Protein AF-0000000066666971 (afdb_homodimer)

Foldseek 3Di:
DDDPVPPCCVQVVDPLSLLLLVVLVVPAWALVSSCVVPVDDSVVSVVSLVVCVVVPQWDWDADPDDRGITIHGDPNVVVCVLVNQAVLVVCQVPPCPVGRPDFADDPPDRDGDHRFDADPPPGDTDDPVPDDDDDDPVVCPPPPPPPVPPPVVPD/DDDPVPPCCVQVVDPLSLLLLVVQVVPAWALVSSCVVPVDDSVVSVVSLVVCVVVPQWDWDADPDDRGITIHGDPNVVVCVLVNQAVLVVCQVPPCPVGRPDFADDPPDRDGDHRFDADPPPGDTDDPVPDDDDDDPVVCPPPPPPPPPVPPVPD

pLDDT: mean 88.42, std 18.53, range [25.88, 98.69]

Radius of gyration: 22.73 Å; Cα contacts (8 Å, |Δi|>4): 485; chains: 2; bounding box: 100×61×49 Å

Organism: Nocardia brasiliensis (strain ATCC 700358 / HUJEG-1) (NCBI:txid1133849)

Sequence (310 aa):
MPCSITRPLVIFGDRWTLLILKFAFSGVRRFNAFQSALGISRSRLQDRLDRLIEHEILVKQKAAVGAHEEYRLTQKGHDIYPILMAIRDWGDTYMAPDGPPVRYAHRDCTGEVHAKLECDVCGSAVTARDVTPEPGPGLLGPELDADQSVNQVATMPCSITRPLVIFGDRWTLLILKFAFSGVRRFNAFQSALGISRSRLQDRLDRLIEHEILVKQKAAVGAHEEYRLTQKGHDIYPILMAIRDWGDTYMAPDGPPVRYAHRDCTGEVHAKLECDVCGSAVTARDVTPEPGPGLLGPELDADQSVNQVAT

Nearest PDB structures (foldseek):
  2f2e-assembly1_A  TM=9.139E-01  e=6.949E-12  Pseudomonas aeruginosa
  4gcv-assembly6_K  TM=6.842E-01  e=1.354E-08  Pseudomonas aeruginosa PAO1
  4gcv-assembly1_A  TM=6.582E-01  e=9.133E-08  Pseudomonas aeruginosa PAO1
  4l9n-assembly1_A  TM=8.586E-01  e=9.159E-03  Staphylococcus aureus
  4lln-assembly2_D  TM=8.261E-01  e=5.952E-03  Staphylococcus aureus

InterPro domains:
  IPR002577 Helix-turn-helix, HxlR type [PF01638] (12-97)
  IPR002577 Helix-turn-helix, HxlR type [PS51118] (3-99)
  IPR036388 Winged helix-like DNA-binding domain superfamily [G3DSA:1.10.10.10] (1-151)
  IPR036390 Winged helix DNA-binding domain superfamily [SSF46785] (2-135)

Solvent-accessible surface area (backbone atoms only — not comparable to full-atom values): 16950 Å² total; per-residue (Å²): 126,81,41,38,48,61,69,44,34,81,55,54,21,30,40,66,45,50,50,51,49,55,42,41,76,72,65,51,36,36,70,66,59,50,37,68,75,68,72,54,55,70,67,59,47,49,54,44,53,48,49,35,36,76,68,48,24,31,44,80,41,74,35,94,70,69,92,44,62,26,47,41,72,34,71,66,32,52,63,44,44,51,33,54,41,23,42,22,52,47,16,34,74,75,68,25,92,69,38,37,22,48,36,46,27,27,62,100,50,94,21,44,55,42,52,42,33,29,26,75,63,82,61,45,80,54,56,70,90,39,50,41,81,37,86,23,68,32,58,61,48,78,71,71,66,69,67,65,66,61,59,64,68,74,108,126,78,41,36,48,60,69,46,34,80,55,54,21,30,40,66,47,51,52,50,49,56,42,41,76,71,64,52,36,35,69,66,58,49,36,69,74,67,71,54,55,69,68,59,48,50,54,46,53,50,50,36,37,76,68,49,24,31,44,80,40,76,36,93,70,70,92,46,63,28,47,41,72,32,71,66,32,52,61,43,43,51,34,54,40,23,42,23,52,45,16,34,73,74,67,25,92,71,37,39,21,47,36,45,27,28,61,101,49,94,22,43,53,41,51,41,32,30,27,76,64,82,62,46,80,55,55,69,91,39,49,42,80,38,85,22,68,32,58,60,49,79,70,71,66,71,66,66,67,62,61,63,68,74,108

Structure (mmCIF, N/CA/C/O backbone):
data_AF-0000000066666971-model_v1
#
loop_
_entity.id
_entity.type
_entity.pdbx_description
1 polymer 'HTH hxlR-type domain-containing protein'
#
loop_
_atom_site.group_PDB
_atom_site.id
_atom_site.type_symbol
_atom_site.label_atom_id
_atom_site.label_alt_id
_atom_site.label_comp_id
_atom_site.label_asym_id
_atom_site.label_entity_id
_atom_site.label_seq_id
_atom_site.pdbx_PDB_ins_code
_atom_site.Cartn_x
_atom_site.Cartn_y
_atom_site.Cartn_z
_atom_site.occupancy
_atom_site.B_iso_or_equiv
_atom_site.auth_seq_id
_atom_site.auth_comp_id
_atom_site.auth_asym_id
_atom_site.auth_atom_id
_atom_site.pdbx_PDB_model_num
ATOM 1 N N . MET A 1 1 ? -11.273 12.555 10.117 1 57.12 1 MET A N 1
ATOM 2 C CA . MET A 1 1 ? -11.992 12.844 8.875 1 57.12 1 MET A CA 1
ATOM 3 C C . MET A 1 1 ? -12.023 11.617 7.969 1 57.12 1 MET A C 1
ATOM 5 O O . MET A 1 1 ? -11.07 10.836 7.938 1 57.12 1 MET A O 1
ATOM 9 N N . PRO A 1 2 ? -13.195 11.273 7.523 1 67.38 2 PRO A N 1
ATOM 10 C CA . PRO A 1 2 ? -13.305 10.109 6.633 1 67.38 2 PRO A CA 1
ATOM 11 C C . PRO A 1 2 ? -12.336 10.18 5.453 1 67.38 2 PRO A C 1
ATOM 13 O O . PRO A 1 2 ? -12.047 11.273 4.949 1 67.38 2 PRO A O 1
ATOM 16 N N . CYS A 1 3 ? -11.586 9.242 5.352 1 80.19 3 CYS A N 1
ATOM 17 C CA . CYS A 1 3 ? -10.625 9.141 4.262 1 80.19 3 CYS A CA 1
ATOM 18 C C . CYS A 1 3 ? -10.609 7.73 3.674 1 80.19 3 CYS A C 1
ATOM 20 O O . CYS A 1 3 ? -10.742 6.746 4.406 1 80.19 3 CYS A O 1
ATOM 22 N N . SER A 1 4 ? -10.555 7.75 2.402 1 86.19 4 SER A N 1
ATOM 23 C CA . SER A 1 4 ? -10.609 6.484 1.679 1 86.19 4 SER A CA 1
ATOM 24 C C . SER A 1 4 ? -9.359 5.645 1.942 1 86.19 4 SER A C 1
ATOM 26 O O . SER A 1 4 ? -9.266 4.504 1.482 1 86.19 4 SER A O 1
ATOM 28 N N . ILE A 1 5 ? -8.477 6.121 2.703 1 91.69 5 ILE A N 1
ATOM 29 C CA . ILE A 1 5 ? -7.297 5.348 3.074 1 91.69 5 ILE A CA 1
ATOM 30 C C . ILE A 1 5 ? -7.613 4.473 4.285 1 91.69 5 ILE A C 1
ATOM 32 O O . ILE A 1 5 ? -7.105 3.354 4.398 1 91.69 5 ILE A O 1
ATOM 36 N N . THR A 1 6 ? -8.469 4.945 5.145 1 92.94 6 THR A N 1
ATOM 37 C CA . THR A 1 6 ? -8.648 4.328 6.453 1 92.94 6 THR A CA 1
ATOM 38 C C . THR A 1 6 ? -9.383 2.998 6.328 1 92.94 6 THR A C 1
ATOM 40 O O . THR A 1 6 ? -8.914 1.976 6.832 1 92.94 6 THR A O 1
ATOM 43 N N . ARG A 1 7 ? -10.422 2.9 5.59 1 93.62 7 ARG A N 1
ATOM 44 C CA . ARG A 1 7 ? -11.273 1.719 5.551 1 93.62 7 ARG A CA 1
ATOM 45 C C . ARG A 1 7 ? -10.523 0.521 4.977 1 93.62 7 ARG A C 1
ATOM 47 O O . ARG A 1 7 ? -10.578 -0.575 5.539 1 93.62 7 ARG A O 1
ATOM 54 N N . PRO A 1 8 ? -9.695 0.712 3.949 1 96.88 8 PRO A N 1
ATOM 55 C CA . PRO A 1 8 ? -9.008 -0.439 3.361 1 96.88 8 PRO A CA 1
ATOM 56 C C . PRO A 1 8 ? -7.914 -1 4.266 1 96.88 8 PRO A C 1
ATOM 58 O O . PRO A 1 8 ? -7.41 -2.102 4.027 1 96.88 8 PRO A O 1
ATOM 61 N N . LEU A 1 9 ? -7.613 -0.283 5.297 1 96.69 9 LEU A N 1
ATOM 62 C CA . LEU A 1 9 ? -6.516 -0.721 6.148 1 96.69 9 LEU A CA 1
ATOM 63 C 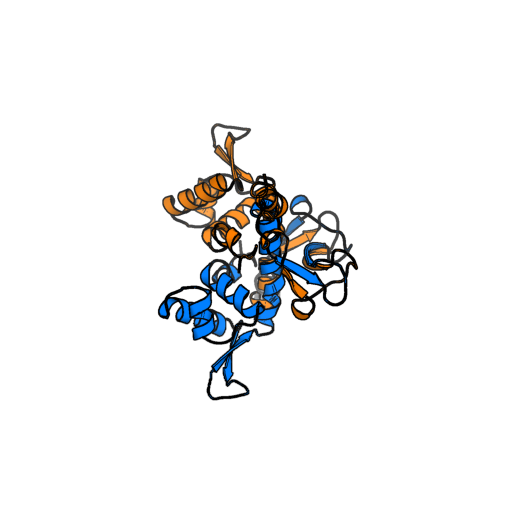C . LEU A 1 9 ? -6.922 -1.929 6.988 1 96.69 9 LEU A C 1
ATOM 65 O O . LEU A 1 9 ? -6.066 -2.609 7.559 1 96.69 9 LEU A O 1
ATOM 69 N N . VAL A 1 10 ? -8.234 -2.244 6.992 1 94.81 10 VAL A N 1
ATOM 70 C CA . VAL A 1 10 ? -8.672 -3.492 7.605 1 94.81 10 VAL A CA 1
ATOM 71 C C . VAL A 1 10 ? -8.094 -4.68 6.832 1 94.81 10 VAL A C 1
ATOM 73 O O . VAL A 1 10 ? -7.918 -5.762 7.395 1 94.81 10 VAL A O 1
ATOM 76 N N . ILE A 1 11 ? -7.738 -4.461 5.613 1 96.94 11 ILE A N 1
ATOM 77 C CA . ILE A 1 11 ? -7.16 -5.488 4.75 1 96.94 11 ILE A CA 1
ATOM 78 C C . ILE A 1 11 ? -5.648 -5.281 4.648 1 96.94 11 ILE A C 1
ATOM 80 O O . ILE A 1 11 ? -4.871 -6.207 4.898 1 96.94 11 ILE A O 1
ATOM 84 N N . PHE A 1 12 ? -5.191 -4.051 4.441 1 97.69 12 PHE A N 1
ATOM 85 C CA . PHE A 1 12 ? -3.82 -3.809 4.012 1 97.69 12 PHE A CA 1
ATOM 86 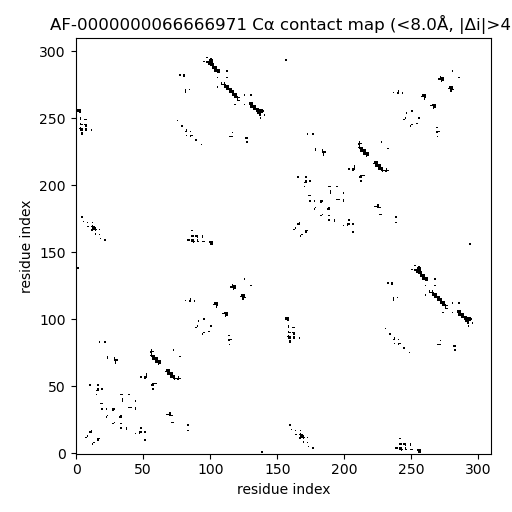C C . PHE A 1 12 ? -2.922 -3.518 5.207 1 97.69 12 PHE A C 1
ATOM 88 O O . PHE A 1 12 ? -1.698 -3.461 5.07 1 97.69 12 PHE A O 1
ATOM 95 N N . GLY A 1 13 ? -3.543 -3.369 6.301 1 97.62 13 GLY A N 1
ATOM 96 C CA . GLY A 1 13 ? -2.76 -3.191 7.516 1 97.62 13 GLY A CA 1
ATOM 97 C C . GLY A 1 13 ? -2.379 -4.504 8.18 1 97.62 13 GLY A C 1
ATOM 98 O O . GLY A 1 13 ? -2.164 -4.551 9.391 1 97.62 13 GLY A O 1
ATOM 99 N N . ASP A 1 14 ? -2.385 -5.539 7.496 1 97.75 14 ASP A N 1
ATOM 100 C CA . ASP A 1 14 ? -2.061 -6.871 8 1 97.75 14 ASP A CA 1
ATOM 101 C C . ASP A 1 14 ? -0.963 -7.523 7.164 1 97.75 14 ASP A C 1
ATOM 103 O O . ASP A 1 14 ? -1.14 -7.746 5.965 1 97.75 14 ASP A O 1
ATOM 107 N N . ARG A 1 15 ? 0.08 -7.906 7.832 1 97.19 15 ARG A N 1
ATOM 108 C CA . ARG A 1 15 ? 1.263 -8.43 7.156 1 97.19 15 ARG A CA 1
ATOM 109 C C . ARG A 1 15 ? 0.956 -9.75 6.461 1 97.19 15 ARG A C 1
ATOM 111 O O . ARG A 1 15 ? 1.356 -9.961 5.316 1 97.19 15 ARG A O 1
ATOM 118 N N . TRP A 1 16 ? 0.28 -10.602 7.117 1 97.19 16 TRP A N 1
ATOM 119 C CA . TRP A 1 16 ? -0.012 -11.922 6.562 1 97.19 16 TRP A CA 1
ATOM 120 C C . TRP A 1 16 ? -0.908 -11.812 5.332 1 97.19 16 TRP A C 1
ATOM 122 O O . TRP A 1 16 ? -0.717 -12.531 4.352 1 97.19 16 TRP A O 1
ATOM 132 N N . THR A 1 17 ? -1.844 -10.945 5.406 1 98 17 THR A N 1
ATOM 133 C CA . THR A 1 17 ? -2.719 -10.719 4.262 1 98 17 THR A CA 1
ATOM 134 C C . THR A 1 17 ? -1.913 -10.273 3.047 1 98 17 THR A C 1
ATOM 136 O O . THR A 1 17 ? -2.084 -10.805 1.95 1 98 17 THR A O 1
ATOM 139 N N . LEU A 1 18 ? -1.011 -9.359 3.248 1 98 18 LEU A N 1
ATOM 140 C CA . LEU A 1 18 ? -0.198 -8.844 2.15 1 98 18 LEU A CA 1
ATOM 141 C C . LEU A 1 18 ? 0.733 -9.922 1.611 1 98 18 LEU A C 1
ATOM 143 O O . LEU A 1 18 ? 0.958 -10.008 0.402 1 98 18 LEU A O 1
ATOM 147 N N . LEU A 1 19 ? 1.225 -10.805 2.455 1 97.31 19 LEU A N 1
ATOM 148 C CA . LEU A 1 19 ? 2.076 -11.898 2.016 1 97.31 19 LEU A CA 1
ATOM 149 C C . LEU A 1 19 ? 1.276 -12.914 1.202 1 97.31 19 LEU A C 1
ATOM 151 O O . LEU A 1 19 ? 1.744 -13.391 0.165 1 97.31 19 LEU A O 1
ATOM 155 N N . ILE A 1 20 ? 0.119 -13.18 1.7 1 98 20 ILE A N 1
ATOM 156 C CA . ILE A 1 20 ? -0.752 -14.086 0.962 1 98 20 ILE A CA 1
ATOM 157 C C . ILE A 1 20 ? -1.019 -13.531 -0.433 1 98 20 ILE A C 1
ATOM 159 O O . ILE A 1 20 ? -0.94 -14.258 -1.427 1 98 20 ILE A O 1
ATOM 163 N N . LEU A 1 21 ? -1.314 -12.273 -0.524 1 98.06 21 LEU A N 1
ATOM 164 C CA . LEU A 1 21 ? -1.592 -11.633 -1.805 1 98.06 21 LEU A CA 1
ATOM 165 C C . LEU A 1 21 ? -0.365 -11.672 -2.711 1 98.06 21 LEU A C 1
ATOM 167 O O . LEU A 1 21 ? -0.484 -11.914 -3.914 1 98.06 21 LEU A O 1
ATOM 171 N N . LYS A 1 22 ? 0.759 -11.422 -2.172 1 96.88 22 LYS A N 1
ATOM 172 C CA . LYS A 1 22 ? 1.996 -11.531 -2.938 1 96.88 22 LYS A CA 1
ATOM 173 C C . LYS A 1 22 ? 2.109 -12.898 -3.602 1 96.88 22 LYS A C 1
ATOM 175 O O . LYS A 1 22 ? 2.375 -13 -4.801 1 96.88 22 LYS A O 1
ATOM 180 N N . PHE A 1 23 ? 1.858 -13.938 -2.822 1 96.19 23 PHE A N 1
ATOM 181 C CA . PHE A 1 23 ? 1.989 -15.289 -3.338 1 96.19 23 PHE A CA 1
ATOM 182 C C . PHE A 1 23 ? 0.852 -15.617 -4.297 1 96.19 23 PHE A C 1
ATOM 184 O O . PHE A 1 23 ? 1.051 -16.328 -5.281 1 96.19 23 PHE A O 1
ATOM 191 N N . ALA A 1 24 ? -0.292 -15.117 -4.016 1 97.19 24 ALA A N 1
ATOM 192 C CA . ALA A 1 24 ? -1.395 -15.32 -4.953 1 97.19 24 ALA A CA 1
ATOM 193 C C . ALA A 1 24 ? -1.054 -14.766 -6.332 1 97.19 24 ALA A C 1
ATOM 195 O O . ALA A 1 24 ? -1.312 -15.414 -7.352 1 97.19 24 ALA A O 1
ATOM 196 N N . PHE A 1 25 ? -0.472 -13.594 -6.395 1 95.94 25 PHE A N 1
ATOM 197 C CA . PHE A 1 25 ? -0.087 -12.977 -7.66 1 95.94 25 PHE A CA 1
ATOM 198 C C . PHE A 1 25 ? 1.018 -13.781 -8.336 1 95.94 25 PHE A C 1
ATOM 200 O O . PHE A 1 25 ? 1.177 -13.719 -9.555 1 95.94 25 PHE A O 1
ATOM 207 N N . SER A 1 26 ? 1.719 -14.531 -7.523 1 92.88 26 SER A N 1
ATOM 208 C CA . SER A 1 26 ? 2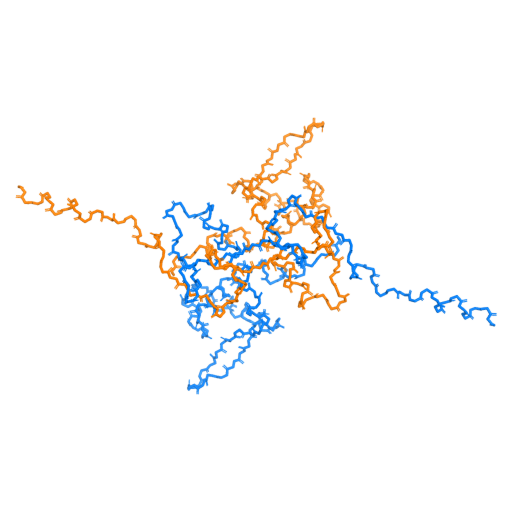.787 -15.344 -8.086 1 92.88 26 SER A CA 1
ATOM 209 C C . SER A 1 26 ? 2.256 -16.688 -8.562 1 92.88 26 SER A C 1
ATOM 211 O O . SER A 1 26 ? 3.025 -17.547 -9.023 1 92.88 26 SER A O 1
ATOM 213 N N . GLY A 1 27 ? 1.003 -16.984 -8.305 1 93.94 27 GLY A N 1
ATOM 214 C CA . GLY A 1 27 ? 0.379 -18.156 -8.898 1 93.94 27 GLY A CA 1
ATOM 215 C C . GLY A 1 27 ? 0.025 -19.219 -7.887 1 93.94 27 GLY A C 1
ATOM 216 O O . GLY A 1 27 ? -0.49 -20.281 -8.242 1 93.94 27 GLY A O 1
ATOM 217 N N . VAL A 1 28 ? 0.287 -19 -6.66 1 95.94 28 VAL A N 1
ATOM 218 C CA . VAL A 1 28 ? -0.086 -19.953 -5.625 1 95.94 28 VAL A CA 1
ATOM 219 C C . VAL A 1 28 ? -1.604 -19.984 -5.465 1 95.94 28 VAL A C 1
ATOM 221 O O . VAL A 1 28 ? -2.246 -18.922 -5.414 1 95.94 28 VAL A O 1
ATOM 224 N N . ARG A 1 29 ? -2.211 -21.188 -5.277 1 96.38 29 ARG A N 1
ATOM 225 C CA . ARG A 1 29 ? -3.666 -21.281 -5.32 1 96.38 29 ARG A CA 1
ATOM 226 C C . ARG A 1 29 ? -4.195 -22.203 -4.227 1 96.38 29 ARG A C 1
ATOM 228 O O . ARG A 1 29 ? -5.367 -22.125 -3.859 1 96.38 29 ARG A O 1
ATOM 235 N N . ARG A 1 30 ? -3.361 -23.062 -3.742 1 96.81 30 ARG A N 1
ATOM 236 C CA . ARG A 1 30 ? -3.842 -24.078 -2.818 1 96.81 30 ARG A CA 1
ATOM 237 C C . ARG A 1 30 ? -3.447 -23.75 -1.383 1 96.81 30 ARG A C 1
ATOM 239 O O . ARG A 1 30 ? -2.387 -23.172 -1.143 1 96.81 30 ARG A O 1
ATOM 246 N N . PHE A 1 31 ? -4.277 -24.297 -0.435 1 97.31 31 PHE A N 1
ATOM 247 C CA . PHE A 1 31 ? -4.059 -24 0.978 1 97.31 31 PHE A CA 1
ATOM 248 C C . PHE A 1 31 ? -2.682 -24.484 1.42 1 97.31 31 PHE A C 1
ATOM 250 O O . PHE A 1 31 ? -1.903 -23.703 1.984 1 97.31 31 PHE A O 1
ATOM 257 N N . ASN A 1 32 ? -2.348 -25.672 1.09 1 96.69 32 ASN A N 1
ATOM 258 C CA . ASN A 1 32 ? -1.084 -26.25 1.529 1 96.69 32 ASN A CA 1
ATOM 259 C C . ASN A 1 32 ? 0.11 -25.547 0.894 1 96.69 32 ASN A C 1
ATOM 261 O O . ASN A 1 32 ? 1.169 -25.422 1.513 1 96.69 32 ASN A O 1
ATOM 265 N N . ALA A 1 33 ? -0.045 -25.156 -0.33 1 96.62 33 ALA A N 1
ATOM 266 C CA . ALA A 1 33 ? 1.023 -24.422 -1.003 1 96.62 33 ALA A CA 1
ATOM 267 C C . ALA A 1 33 ? 1.286 -23.094 -0.317 1 96.62 33 ALA A C 1
ATOM 269 O O . ALA A 1 33 ? 2.441 -22.703 -0.116 1 96.62 33 ALA A O 1
ATOM 270 N N . 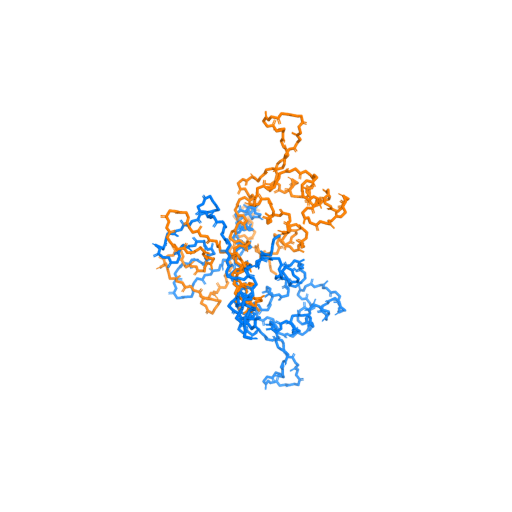PHE A 1 34 ? 0.2 -22.375 0.094 1 97.19 34 PHE A N 1
ATOM 271 C CA . PHE A 1 34 ? 0.357 -21.141 0.871 1 97.19 34 PHE A CA 1
ATOM 272 C C . PHE A 1 34 ? 1.075 -21.422 2.186 1 97.19 34 PHE A C 1
ATOM 274 O O . PHE A 1 34 ? 2.012 -20.719 2.551 1 97.19 34 PHE A O 1
ATOM 281 N N . GLN A 1 35 ? 0.615 -22.406 2.828 1 96.88 35 GLN A N 1
ATOM 282 C CA . GLN A 1 35 ? 1.172 -22.766 4.129 1 96.88 35 GLN A CA 1
ATOM 283 C C . GLN A 1 35 ? 2.674 -23.016 4.035 1 96.88 35 GLN A C 1
ATOM 285 O O . GLN A 1 35 ? 3.447 -22.516 4.852 1 96.88 35 GLN A O 1
ATOM 290 N N . SER A 1 36 ? 3.084 -23.797 3.09 1 95.56 36 SER A N 1
ATOM 291 C CA . SER A 1 36 ? 4.488 -24.141 2.887 1 95.56 36 SER A CA 1
ATOM 292 C C . SER A 1 36 ? 5.312 -22.906 2.531 1 95.56 36 SER A C 1
ATOM 294 O O . SER A 1 36 ? 6.418 -22.719 3.049 1 95.56 36 SER A O 1
ATOM 296 N N . ALA A 1 37 ? 4.801 -22.062 1.716 1 93.38 37 ALA A N 1
ATOM 297 C CA . ALA A 1 37 ? 5.512 -20.875 1.236 1 93.38 37 ALA A CA 1
ATOM 298 C C . ALA A 1 37 ? 5.688 -19.844 2.352 1 93.38 37 ALA A C 1
ATOM 300 O O . ALA A 1 37 ? 6.727 -19.188 2.441 1 93.38 37 ALA A O 1
ATOM 301 N N . LEU A 1 38 ? 4.766 -19.688 3.217 1 94.25 38 LEU A N 1
ATOM 302 C CA . LEU A 1 38 ? 4.738 -18.609 4.199 1 94.25 38 LEU A CA 1
ATOM 303 C C . LEU A 1 38 ? 5.297 -19.078 5.539 1 94.25 38 LEU A C 1
ATOM 305 O O . LEU A 1 38 ? 5.77 -18.266 6.34 1 94.25 38 LEU A O 1
ATOM 309 N N . GLY A 1 39 ? 5.191 -20.344 5.836 1 94.75 39 GLY A N 1
ATOM 310 C CA . GLY A 1 39 ? 5.57 -20.859 7.145 1 94.75 39 GLY A CA 1
ATOM 311 C C . GLY A 1 39 ? 4.664 -20.359 8.258 1 94.75 39 GLY A C 1
ATOM 312 O O . GLY A 1 39 ? 5.121 -20.141 9.383 1 94.75 39 GLY A O 1
ATOM 313 N N . ILE A 1 40 ? 3.457 -20.094 7.973 1 94.62 40 ILE A N 1
ATOM 314 C CA . ILE A 1 40 ? 2.453 -19.562 8.891 1 94.62 40 ILE A CA 1
ATOM 315 C C . ILE A 1 40 ? 1.616 -20.719 9.453 1 94.62 40 ILE A C 1
ATOM 317 O O . ILE A 1 40 ? 1.529 -21.781 8.844 1 94.62 40 ILE A O 1
ATOM 321 N N . SER A 1 41 ? 1.007 -20.594 10.664 1 97.19 41 SER A N 1
ATOM 322 C CA . SER A 1 41 ? 0.129 -21.609 11.219 1 97.19 41 SER A CA 1
ATOM 323 C C . SER A 1 41 ? -1.126 -21.797 10.367 1 97.19 41 SER A C 1
ATOM 325 O O . SER A 1 41 ? -1.581 -20.844 9.727 1 97.19 41 SER A O 1
ATOM 327 N N . ARG A 1 42 ? -1.669 -22.969 10.438 1 97.19 42 ARG A N 1
ATOM 328 C CA . ARG A 1 42 ? -2.875 -23.281 9.68 1 97.19 42 ARG A CA 1
ATOM 329 C C . ARG A 1 42 ? -4.023 -22.375 10.07 1 97.19 42 ARG A C 1
ATOM 331 O O . ARG A 1 42 ? -4.766 -21.891 9.211 1 97.19 42 ARG A O 1
ATOM 338 N N . SER A 1 43 ? -4.148 -22.141 11.32 1 98 43 SER A N 1
ATOM 339 C CA . SER A 1 43 ? -5.246 -21.328 11.82 1 98 43 SER A CA 1
ATOM 340 C C . SER A 1 43 ? -5.121 -19.891 11.344 1 98 43 SER A C 1
ATOM 342 O O . SER A 1 43 ? -6.105 -19.281 10.93 1 98 43 SER A O 1
ATOM 344 N N . ARG A 1 44 ? -3.939 -19.344 11.43 1 98 44 ARG A N 1
ATOM 345 C CA . ARG A 1 44 ? -3.705 -17.969 10.984 1 98 44 ARG A CA 1
ATOM 346 C C . ARG A 1 44 ? -3.93 -17.844 9.477 1 98 44 ARG A C 1
ATOM 348 O O . ARG A 1 44 ? -4.547 -16.891 9.023 1 98 44 ARG A O 1
ATOM 355 N N . LEU A 1 45 ? -3.43 -18.781 8.805 1 98.31 45 LEU A N 1
ATOM 356 C CA . LEU A 1 45 ? -3.648 -18.781 7.359 1 98.31 45 LEU A CA 1
ATOM 357 C C . LEU A 1 45 ? -5.137 -18.844 7.035 1 98.31 45 LEU A C 1
ATOM 359 O O . LEU A 1 45 ? -5.625 -18.062 6.215 1 98.31 45 LEU A O 1
ATOM 363 N N . GLN A 1 46 ? -5.824 -19.734 7.637 1 98.44 46 GLN A N 1
ATOM 364 C CA . GLN A 1 46 ? -7.254 -19.875 7.398 1 98.44 46 GLN A CA 1
ATOM 365 C C . GLN A 1 46 ? -7.988 -18.562 7.688 1 98.44 46 GLN A C 1
ATOM 367 O O . GLN A 1 46 ? -8.852 -18.141 6.914 1 98.44 46 GLN A O 1
ATOM 372 N N . ASP A 1 47 ? -7.707 -18 8.781 1 98.44 47 ASP A N 1
ATOM 373 C CA . ASP A 1 47 ? -8.32 -16.75 9.18 1 98.44 47 ASP A CA 1
ATOM 374 C C . ASP A 1 47 ? -8.109 -15.672 8.109 1 98.44 47 ASP A C 1
ATOM 376 O O . ASP A 1 47 ? -9.055 -14.977 7.734 1 98.44 47 ASP A O 1
ATOM 380 N N . ARG A 1 48 ? -6.91 -15.539 7.621 1 98.38 48 ARG A N 1
ATOM 381 C CA . ARG A 1 48 ? -6.602 -14.5 6.645 1 98.38 48 ARG A CA 1
ATOM 382 C C . ARG A 1 48 ? -7.227 -14.82 5.289 1 98.38 48 ARG A C 1
ATOM 384 O O . ARG A 1 48 ? -7.699 -13.922 4.59 1 98.38 48 ARG A O 1
ATOM 391 N N . LEU A 1 49 ? -7.195 -16.062 4.914 1 98.38 49 LEU A N 1
ATOM 392 C CA . LEU A 1 49 ? -7.848 -16.453 3.666 1 98.38 49 LEU A CA 1
ATOM 393 C C . LEU A 1 49 ? -9.352 -16.188 3.734 1 98.38 49 LEU A C 1
ATOM 395 O O . LEU A 1 49 ? -9.938 -15.672 2.783 1 98.38 49 LEU A O 1
ATOM 399 N N . ASP A 1 50 ? -9.953 -16.531 4.852 1 98.25 50 ASP A N 1
ATOM 400 C CA . ASP A 1 50 ? -11.383 -16.281 5.039 1 98.25 50 ASP A CA 1
ATOM 401 C C . ASP A 1 50 ? -11.703 -14.789 4.945 1 98.25 50 ASP A C 1
ATOM 403 O O . ASP A 1 50 ? -12.711 -14.406 4.352 1 98.25 50 ASP A O 1
ATOM 407 N N . ARG A 1 51 ? -10.906 -14 5.516 1 98.12 51 ARG A N 1
ATOM 408 C CA . ARG A 1 51 ? -11.102 -12.555 5.461 1 98.12 51 ARG A CA 1
ATOM 409 C C . ARG A 1 51 ? -11.016 -12.047 4.027 1 98.12 51 ARG A C 1
ATOM 411 O O . ARG A 1 51 ? -11.805 -11.188 3.623 1 98.12 51 ARG A O 1
ATOM 418 N N . LEU A 1 52 ? -10.047 -12.539 3.303 1 98.62 52 LEU A N 1
ATOM 419 C CA . LEU A 1 52 ? -9.898 -12.133 1.91 1 98.62 52 LEU A CA 1
ATOM 420 C C . LEU A 1 52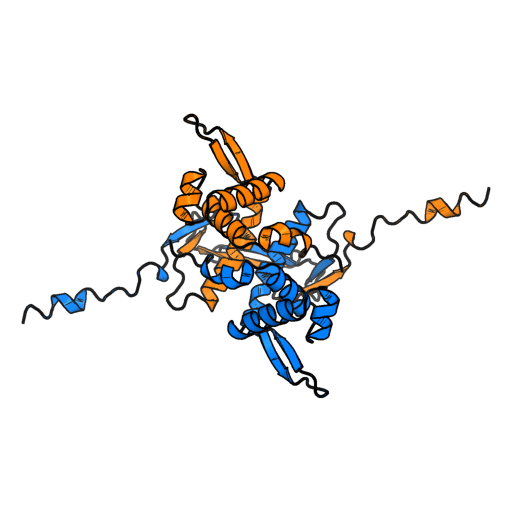 ? -11.109 -12.57 1.086 1 98.62 52 LEU A C 1
ATOM 422 O O . LEU A 1 52 ? -11.523 -11.859 0.164 1 98.62 52 LEU A O 1
ATOM 426 N N . ILE A 1 53 ? -11.711 -13.711 1.402 1 98.56 53 ILE A N 1
ATOM 427 C CA . ILE A 1 53 ? -12.914 -14.18 0.726 1 98.56 53 ILE A CA 1
ATOM 428 C C . ILE A 1 53 ? -14.109 -13.32 1.131 1 98.56 53 ILE A C 1
ATOM 430 O O . ILE A 1 53 ? -14.898 -12.906 0.28 1 98.56 53 ILE A O 1
ATOM 434 N N . GLU A 1 54 ? -14.227 -13.039 2.424 1 97.94 54 GLU A N 1
ATOM 435 C CA . GLU A 1 54 ? -15.305 -12.203 2.941 1 97.94 54 GLU A CA 1
ATOM 436 C C . GLU A 1 54 ? -15.32 -10.836 2.262 1 97.94 54 GLU A C 1
ATOM 438 O O . GLU A 1 54 ? -16.391 -10.289 1.983 1 97.94 54 GLU A O 1
ATOM 443 N N . HIS A 1 55 ? -14.133 -10.352 1.965 1 97.81 55 HIS A N 1
ATOM 444 C CA . HIS A 1 55 ? -14.023 -9.039 1.336 1 97.81 55 HIS A CA 1
ATOM 445 C C . HIS A 1 55 ? -14 -9.156 -0.184 1 97.81 55 HIS A C 1
ATOM 447 O O . HIS A 1 55 ? -13.711 -8.188 -0.882 1 97.81 55 HIS A O 1
ATOM 453 N N . GLU A 1 56 ? -14.227 -10.344 -0.663 1 98.38 56 GLU A N 1
ATOM 454 C CA . GLU A 1 56 ? -14.406 -10.617 -2.086 1 98.38 56 GLU A CA 1
ATOM 455 C C . GLU A 1 56 ? -13.133 -10.312 -2.867 1 98.38 56 GLU A C 1
ATOM 457 O O . GLU A 1 56 ? -13.188 -9.82 -3.996 1 98.38 56 GLU A O 1
ATOM 462 N N . ILE A 1 57 ? -12.078 -10.5 -2.256 1 98.62 57 ILE A N 1
ATOM 463 C CA . ILE A 1 57 ? -10.781 -10.32 -2.898 1 98.62 57 ILE A CA 1
ATOM 464 C C . ILE A 1 57 ? -10.328 -11.648 -3.504 1 98.62 57 ILE A C 1
ATOM 466 O O . ILE A 1 57 ? -9.727 -11.672 -4.578 1 98.62 57 ILE A O 1
ATOM 470 N N . LEU A 1 58 ? -10.602 -12.695 -2.781 1 98.69 58 LEU A N 1
ATOM 471 C CA . LEU A 1 58 ? -10.406 -14.055 -3.262 1 98.69 58 LEU A CA 1
ATOM 472 C C . LEU A 1 58 ? -11.734 -14.797 -3.361 1 98.69 58 LEU A C 1
ATOM 474 O O . LEU A 1 58 ? -12.695 -14.445 -2.676 1 98.69 58 LEU A O 1
ATOM 478 N N . VAL A 1 59 ? -11.773 -15.781 -4.238 1 98.25 59 VAL A N 1
ATOM 479 C CA . VAL A 1 59 ? -12.867 -16.75 -4.285 1 98.25 59 VAL A CA 1
ATOM 480 C C . VAL A 1 59 ? -12.312 -18.156 -4.199 1 98.25 59 VAL A C 1
ATOM 482 O O . VAL A 1 59 ? -11.227 -18.438 -4.715 1 98.25 59 VAL A O 1
ATOM 485 N N . LYS A 1 60 ? -12.977 -18.906 -3.453 1 96.06 60 LYS A N 1
ATOM 486 C CA . LYS A 1 60 ? -12.656 -20.344 -3.391 1 96.06 60 LYS A CA 1
ATOM 487 C C . LYS A 1 60 ? -13.43 -21.125 -4.445 1 96.06 60 LYS A C 1
ATOM 489 O O . LYS A 1 60 ? -14.648 -20.984 -4.555 1 96.06 60 LYS A O 1
ATOM 494 N N . GLN A 1 61 ? -12.727 -21.797 -5.285 1 94.5 61 GLN A N 1
ATOM 495 C CA . GLN A 1 61 ? -13.398 -22.562 -6.332 1 94.5 61 GLN A CA 1
ATOM 496 C C . GLN A 1 61 ? -12.758 -23.938 -6.512 1 94.5 61 GLN A C 1
ATOM 498 O O . GLN A 1 61 ? -11.602 -24.141 -6.137 1 94.5 61 GLN A O 1
ATOM 503 N N . LYS A 1 62 ? -13.625 -24.844 -7.055 1 90.62 62 LYS A N 1
ATOM 504 C CA . LYS A 1 62 ? -13.094 -26.156 -7.383 1 90.62 62 LYS A CA 1
ATOM 505 C C . LYS A 1 62 ? -12.109 -26.078 -8.547 1 90.62 62 LYS A C 1
ATOM 507 O O . LYS A 1 62 ? -12.328 -25.344 -9.5 1 90.62 62 LYS A O 1
ATOM 512 N N . ALA A 1 63 ? -11.07 -26.875 -8.336 1 86.38 63 ALA A N 1
ATOM 513 C CA . ALA A 1 63 ? -10.055 -26.891 -9.391 1 86.38 63 ALA A CA 1
ATOM 514 C C . ALA A 1 63 ? -10.594 -27.547 -10.656 1 86.38 63 ALA A C 1
ATOM 516 O O . ALA A 1 63 ? -11.555 -28.328 -10.609 1 86.38 63 ALA A O 1
ATOM 517 N N . ALA A 1 64 ? -10.047 -27.062 -11.758 1 81.94 64 ALA A N 1
ATOM 518 C CA . ALA A 1 64 ? -10.453 -27.656 -13.031 1 81.94 64 ALA A CA 1
ATOM 519 C C . ALA A 1 64 ? -10.148 -29.141 -13.078 1 81.94 64 ALA A C 1
ATOM 521 O O . ALA A 1 64 ? -10.922 -29.922 -13.641 1 81.94 64 ALA A O 1
ATOM 522 N N . VAL A 1 65 ? -9.086 -29.438 -12.531 1 80.38 65 VAL A N 1
ATOM 523 C CA . VAL A 1 65 ? -8.656 -30.828 -12.516 1 80.38 65 VAL A CA 1
ATOM 524 C C . VAL A 1 65 ? -8.492 -31.312 -11.078 1 80.38 65 VAL A C 1
ATOM 526 O O . VAL A 1 65 ? -7.773 -30.688 -10.289 1 80.38 65 VAL A O 1
ATOM 529 N N . GLY A 1 66 ? -9.164 -32.344 -10.82 1 79.12 66 GLY A N 1
ATOM 530 C CA . GLY A 1 66 ? -9.039 -32.938 -9.5 1 79.12 66 GLY A CA 1
ATOM 531 C C . GLY A 1 66 ? -10.086 -32.438 -8.523 1 79.12 66 GLY A C 1
ATOM 532 O O . GLY A 1 66 ? -10.992 -31.688 -8.906 1 79.12 66 GLY A O 1
ATOM 533 N N . ALA A 1 67 ? -9.961 -32.906 -7.273 1 81.25 67 ALA A N 1
ATOM 534 C CA . ALA A 1 67 ? -10.977 -32.656 -6.258 1 81.25 67 ALA A CA 1
ATOM 535 C C . ALA A 1 67 ? -10.555 -31.531 -5.312 1 81.25 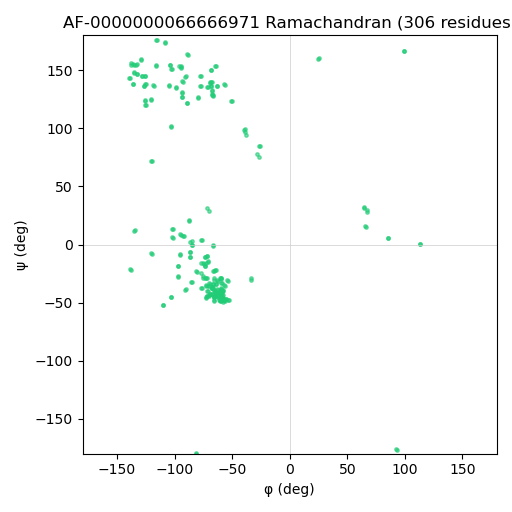67 ALA A C 1
ATOM 537 O O . ALA A 1 67 ? -11.234 -31.25 -4.324 1 81.25 67 ALA A O 1
ATOM 538 N N . HIS A 1 68 ? -9.461 -30.812 -5.793 1 87.69 68 HIS A N 1
ATOM 539 C CA . HIS A 1 68 ? -8.969 -29.844 -4.82 1 87.69 68 HIS A CA 1
ATOM 540 C C . HIS A 1 68 ? -9.586 -28.469 -5.051 1 87.69 68 HIS A C 1
ATOM 542 O O . HIS A 1 68 ? -10.039 -28.172 -6.16 1 87.69 68 HIS A O 1
ATOM 548 N N . GLU A 1 69 ? -9.648 -27.75 -3.867 1 93.62 69 GLU A N 1
ATOM 549 C CA . GLU A 1 69 ? -10.117 -26.359 -3.93 1 93.62 69 GLU A CA 1
ATOM 550 C C . GLU A 1 69 ? -8.961 -25.391 -4.156 1 93.62 69 GLU A C 1
ATOM 552 O O . GLU A 1 69 ? -7.848 -25.641 -3.688 1 93.62 69 GLU A O 1
ATOM 557 N N . GLU A 1 70 ? -9.273 -24.375 -4.902 1 96.75 70 GLU A N 1
ATOM 558 C CA . GLU A 1 70 ? -8.266 -23.359 -5.188 1 96.75 70 GLU A CA 1
ATOM 559 C C . GLU A 1 70 ? -8.766 -21.969 -4.816 1 96.75 70 GLU A C 1
ATOM 561 O O . GLU A 1 70 ? -9.969 -21.703 -4.848 1 96.75 70 GLU A O 1
ATOM 566 N N . TYR A 1 71 ? -7.859 -21.188 -4.371 1 97.94 71 TYR A N 1
ATOM 567 C CA . TYR A 1 71 ? -8.094 -19.766 -4.152 1 97.94 71 TYR A CA 1
ATOM 568 C C . TYR A 1 71 ? -7.676 -18.953 -5.371 1 97.94 71 TYR A C 1
ATOM 570 O O . TYR A 1 71 ? -6.531 -19.047 -5.824 1 97.94 71 TYR A O 1
ATOM 578 N N . ARG A 1 72 ? -8.594 -18.125 -5.883 1 97.38 72 ARG A N 1
ATOM 579 C CA . ARG A 1 72 ? -8.305 -17.297 -7.051 1 97.38 72 ARG A CA 1
ATOM 580 C C . ARG A 1 72 ? -8.641 -15.828 -6.781 1 97.38 72 ARG A C 1
ATOM 582 O O . ARG A 1 72 ? -9.633 -15.523 -6.121 1 97.38 72 ARG A O 1
ATOM 589 N N . LEU A 1 73 ? -7.844 -15.008 -7.352 1 97.94 73 LEU A N 1
ATOM 590 C CA . LEU A 1 73 ? -8.094 -13.578 -7.227 1 97.94 73 LEU A CA 1
ATOM 591 C C . LEU A 1 73 ? -9.32 -13.172 -8.039 1 97.94 73 LEU A C 1
ATOM 593 O O . LEU A 1 73 ? -9.484 -13.602 -9.188 1 97.94 73 LEU A O 1
ATOM 597 N N . THR A 1 74 ? -10.172 -12.352 -7.441 1 98.12 74 THR A N 1
ATOM 598 C CA . THR A 1 74 ? -11.203 -11.656 -8.195 1 98.12 74 THR A CA 1
ATOM 599 C C . THR A 1 74 ? -10.641 -10.414 -8.875 1 98.12 74 THR A C 1
ATOM 601 O O . THR A 1 74 ? -9.445 -10.133 -8.766 1 98.12 74 THR A O 1
ATOM 604 N N . GLN A 1 75 ? -11.523 -9.695 -9.594 1 97.38 75 GLN A N 1
ATOM 605 C CA . GLN A 1 75 ? -11.102 -8.414 -10.141 1 97.38 75 GLN A CA 1
ATOM 606 C C . GLN A 1 75 ? -10.695 -7.449 -9.031 1 97.38 75 GLN A C 1
ATOM 608 O O . GLN A 1 75 ? -9.695 -6.734 -9.156 1 97.38 75 GLN A O 1
ATOM 613 N N . LYS A 1 76 ? -11.477 -7.473 -7.973 1 97.94 76 LYS A N 1
ATOM 614 C CA . LYS A 1 76 ? -11.164 -6.664 -6.797 1 97.94 76 LYS A CA 1
ATOM 615 C C . LYS A 1 76 ? -9.781 -7.004 -6.246 1 97.94 76 LYS A C 1
ATOM 617 O O . LYS A 1 76 ? -9.047 -6.113 -5.812 1 97.94 76 LYS A O 1
ATOM 622 N N . GLY A 1 77 ? -9.438 -8.242 -6.246 1 98.31 77 GLY A N 1
ATOM 623 C CA . GLY A 1 77 ? -8.125 -8.703 -5.836 1 98.31 77 GLY A CA 1
ATOM 624 C C . GLY A 1 77 ? -7.02 -8.281 -6.785 1 98.31 77 GLY A C 1
ATOM 625 O O . GLY A 1 77 ? -5.957 -7.828 -6.348 1 98.31 77 GLY A O 1
ATOM 626 N N . HIS A 1 78 ? -7.324 -8.398 -8.055 1 97.69 78 HIS A N 1
ATOM 627 C CA . HIS A 1 78 ? -6.332 -8.016 -9.055 1 97.69 78 HIS A CA 1
ATOM 628 C C . HIS A 1 78 ? -5.988 -6.535 -8.961 1 97.69 78 HIS A C 1
ATOM 630 O O . HIS A 1 78 ? -4.848 -6.145 -9.219 1 97.69 78 HIS A O 1
ATOM 636 N N . ASP A 1 79 ? -6.938 -5.766 -8.562 1 97.56 79 ASP A N 1
ATOM 637 C CA . ASP A 1 79 ? -6.766 -4.316 -8.523 1 97.56 79 ASP A CA 1
ATOM 638 C C . ASP A 1 79 ? -5.922 -3.893 -7.324 1 97.56 79 ASP A C 1
ATOM 640 O O . ASP A 1 79 ? -5.66 -2.703 -7.137 1 97.56 79 ASP A O 1
ATOM 644 N N . ILE A 1 80 ? -5.434 -4.855 -6.582 1 98.44 80 ILE A N 1
ATOM 645 C CA . ILE A 1 80 ? -4.547 -4.586 -5.457 1 98.44 80 ILE A CA 1
ATOM 646 C C . ILE A 1 80 ? -3.102 -4.504 -5.945 1 98.44 80 ILE A C 1
ATOM 648 O O . ILE A 1 80 ? -2.223 -4.016 -5.23 1 98.44 80 ILE A O 1
ATOM 652 N N . TYR A 1 81 ? -2.871 -4.875 -7.141 1 98.38 81 TYR A N 1
ATOM 653 C CA . TYR A 1 81 ? -1.52 -5.031 -7.664 1 98.38 81 TYR A CA 1
ATOM 654 C C . TYR A 1 81 ? -0.745 -3.721 -7.578 1 98.38 81 TYR A C 1
ATOM 656 O O . TYR A 1 81 ? 0.431 -3.711 -7.207 1 98.38 81 TYR A O 1
ATOM 664 N N . PRO A 1 82 ? -1.338 -2.543 -7.863 1 98.38 82 PRO A N 1
ATOM 665 C CA . PRO A 1 82 ? -0.592 -1.287 -7.746 1 98.38 82 PRO A CA 1
ATOM 666 C C . PRO A 1 82 ? -0.069 -1.045 -6.332 1 98.38 82 PRO A C 1
ATOM 668 O O . PRO A 1 82 ? 0.996 -0.445 -6.156 1 98.38 82 PRO A O 1
ATOM 671 N N . ILE A 1 83 ? -0.796 -1.482 -5.328 1 98.5 83 ILE A N 1
ATOM 672 C CA . ILE A 1 83 ? -0.358 -1.326 -3.947 1 98.5 83 ILE A CA 1
ATOM 673 C C . ILE A 1 83 ? 0.898 -2.158 -3.705 1 98.5 83 ILE A C 1
ATOM 675 O O . ILE A 1 83 ? 1.897 -1.652 -3.189 1 98.5 83 ILE A O 1
ATOM 679 N N . LEU A 1 84 ? 0.877 -3.412 -4.121 1 98.19 84 LEU A N 1
ATOM 680 C CA . LEU A 1 84 ? 2.031 -4.289 -3.949 1 98.19 84 LEU A CA 1
ATOM 681 C C . LEU A 1 84 ? 3.232 -3.762 -4.727 1 98.19 84 LEU A C 1
ATOM 683 O O . LEU A 1 84 ? 4.363 -3.809 -4.234 1 98.19 84 LEU A O 1
ATOM 687 N N . MET A 1 85 ? 2.986 -3.234 -5.914 1 97.75 85 MET A N 1
ATOM 688 C CA . MET A 1 85 ? 4.07 -2.703 -6.734 1 97.75 85 MET A CA 1
ATOM 689 C C . MET A 1 85 ? 4.672 -1.454 -6.098 1 97.75 85 MET A C 1
ATOM 691 O O . MET A 1 85 ? 5.883 -1.238 -6.164 1 97.75 85 MET A O 1
ATOM 695 N N . ALA A 1 86 ? 3.836 -0.636 -5.5 1 98.31 86 ALA A N 1
ATOM 696 C CA . ALA A 1 86 ? 4.344 0.544 -4.805 1 98.31 86 ALA A CA 1
ATOM 697 C C . ALA A 1 86 ? 5.219 0.15 -3.617 1 98.31 86 ALA A C 1
ATOM 699 O O . ALA A 1 86 ? 6.262 0.759 -3.379 1 98.31 86 ALA A O 1
ATOM 700 N N . ILE A 1 87 ? 4.777 -0.857 -2.9 1 98.12 87 ILE A N 1
ATOM 701 C CA . ILE A 1 87 ? 5.566 -1.368 -1.786 1 98.12 87 ILE A CA 1
ATOM 702 C C . ILE A 1 87 ? 6.898 -1.913 -2.303 1 98.12 87 ILE A C 1
ATOM 704 O O . ILE A 1 87 ? 7.957 -1.622 -1.741 1 98.12 87 ILE A O 1
ATOM 708 N N . ARG A 1 88 ? 6.836 -2.67 -3.389 1 97 88 ARG A N 1
ATOM 709 C CA . ARG A 1 88 ? 8.039 -3.215 -4.008 1 97 88 ARG A CA 1
ATOM 710 C C . ARG A 1 88 ? 9.008 -2.102 -4.395 1 97 88 ARG A C 1
ATOM 712 O O . ARG A 1 88 ? 10.211 -2.191 -4.117 1 97 88 ARG A O 1
ATOM 719 N N . ASP A 1 89 ? 8.508 -1.062 -5.016 1 97.5 89 ASP A N 1
ATOM 720 C CA . ASP A 1 89 ? 9.336 0.052 -5.457 1 97.5 89 ASP A CA 1
ATOM 721 C C . ASP A 1 89 ? 10.055 0.702 -4.273 1 97.5 89 ASP A C 1
ATOM 723 O O . ASP A 1 89 ? 11.25 0.977 -4.344 1 97.5 89 ASP A O 1
ATOM 727 N N . TRP A 1 90 ? 9.359 0.979 -3.25 1 97.88 90 TRP A N 1
ATOM 728 C CA . TRP A 1 90 ? 9.945 1.561 -2.047 1 97.88 90 TRP A CA 1
ATOM 729 C C . TRP A 1 90 ? 10.992 0.632 -1.451 1 97.88 90 TRP A C 1
ATOM 731 O O . TRP A 1 90 ? 12.086 1.075 -1.074 1 97.88 90 TRP A O 1
ATOM 741 N N . GLY A 1 91 ? 10.68 -0.685 -1.381 1 96.62 91 GLY A N 1
ATOM 742 C CA . GLY A 1 91 ? 11.633 -1.669 -0.891 1 96.62 91 GLY A CA 1
ATOM 743 C C . GLY A 1 91 ? 12.898 -1.742 -1.726 1 96.62 91 GLY A C 1
ATOM 744 O O . GLY A 1 91 ? 14 -1.878 -1.186 1 96.62 91 GLY A O 1
ATOM 745 N N . ASP A 1 92 ? 12.703 -1.723 -2.996 1 95.44 92 ASP A N 1
ATOM 746 C CA . ASP A 1 92 ? 13.844 -1.745 -3.902 1 95.44 92 ASP A CA 1
ATOM 747 C C . ASP A 1 92 ? 14.758 -0.547 -3.658 1 95.44 92 ASP A C 1
ATOM 749 O O . ASP A 1 92 ? 15.984 -0.676 -3.703 1 95.44 92 ASP A O 1
ATOM 753 N N . THR A 1 93 ? 14.227 0.591 -3.414 1 95.88 93 THR A N 1
ATOM 754 C CA . THR A 1 93 ? 14.977 1.836 -3.271 1 95.88 93 THR A CA 1
ATOM 755 C C . THR A 1 93 ? 15.664 1.899 -1.911 1 95.88 93 THR A C 1
ATOM 757 O O . THR A 1 93 ? 16.812 2.316 -1.814 1 95.88 93 THR A O 1
ATOM 760 N N . TYR A 1 94 ? 14.977 1.383 -0.886 1 96.62 94 TYR A N 1
ATOM 761 C CA . TYR A 1 94 ? 15.461 1.745 0.442 1 96.62 94 TYR A CA 1
ATOM 762 C C . TYR A 1 94 ? 15.859 0.506 1.234 1 96.62 94 TYR A C 1
ATOM 764 O O . TYR A 1 94 ? 16.484 0.613 2.289 1 96.62 94 TYR A O 1
ATOM 772 N N . MET A 1 95 ? 15.578 -0.693 0.71 1 94.06 95 MET A N 1
ATOM 773 C CA . MET A 1 95 ? 15.852 -1.874 1.522 1 94.06 95 MET A CA 1
ATOM 774 C C . MET A 1 95 ? 16.547 -2.953 0.696 1 94.06 95 MET A C 1
ATOM 776 O O . MET A 1 95 ? 16.547 -4.125 1.077 1 94.06 95 MET A O 1
ATOM 780 N N . ALA A 1 96 ? 17.016 -2.684 -0.458 1 91.69 96 ALA A N 1
ATOM 781 C CA . ALA A 1 96 ? 17.734 -3.629 -1.311 1 91.69 96 ALA A CA 1
ATOM 782 C C . ALA A 1 96 ? 19.156 -3.143 -1.603 1 91.69 96 ALA A C 1
ATOM 784 O O . ALA A 1 96 ? 19.469 -2.783 -2.738 1 91.69 96 ALA A O 1
ATOM 785 N N . PRO A 1 97 ? 19.969 -3.195 -0.632 1 88.25 97 PRO A N 1
ATOM 786 C CA . PRO A 1 97 ? 21.328 -2.666 -0.819 1 88.25 97 PRO A CA 1
ATOM 787 C C . PRO A 1 97 ? 22.094 -3.383 -1.93 1 88.25 97 PRO A C 1
ATOM 789 O O . PRO A 1 97 ? 22.922 -2.773 -2.604 1 88.25 97 PRO A O 1
ATOM 792 N N . ASP A 1 98 ? 21.781 -4.621 -2.154 1 88.06 98 ASP A N 1
ATOM 793 C CA . ASP A 1 98 ? 22.469 -5.391 -3.184 1 88.06 98 ASP A CA 1
ATOM 794 C C . ASP A 1 98 ? 21.703 -5.359 -4.504 1 88.06 98 ASP A C 1
ATOM 796 O O . ASP A 1 98 ? 22.016 -6.117 -5.426 1 88.06 98 ASP A O 1
ATOM 800 N N . GLY A 1 99 ? 20.688 -4.562 -4.609 1 89.56 99 GLY A N 1
ATOM 801 C CA . GLY A 1 99 ? 19.828 -4.488 -5.781 1 89.56 99 GLY A CA 1
ATOM 802 C C . GLY A 1 99 ? 18.531 -5.27 -5.625 1 89.56 99 GLY A C 1
ATOM 803 O O . GLY A 1 99 ? 18.422 -6.113 -4.734 1 89.56 99 GLY A O 1
ATOM 804 N N . PRO A 1 100 ? 17.688 -4.961 -6.559 1 90.94 100 PRO A N 1
ATOM 805 C CA . PRO A 1 100 ? 16.406 -5.688 -6.488 1 90.94 100 PRO A CA 1
ATOM 806 C C . PRO A 1 100 ? 16.562 -7.184 -6.762 1 90.94 100 PRO A C 1
ATOM 808 O O . PRO A 1 100 ? 17.172 -7.57 -7.766 1 90.94 100 PRO A O 1
ATOM 811 N N . PRO A 1 101 ? 16.047 -7.949 -5.883 1 90 101 PRO A N 1
ATOM 812 C CA . PRO A 1 101 ? 16.125 -9.391 -6.113 1 90 101 PRO A CA 1
ATOM 813 C C . PRO A 1 101 ? 15.25 -9.859 -7.27 1 90 101 PRO A C 1
ATOM 815 O O . PRO A 1 101 ? 15.57 -10.844 -7.934 1 90 101 PRO A O 1
ATOM 818 N N . VAL A 1 102 ? 14.172 -9.227 -7.422 1 92.69 102 VAL A N 1
ATOM 819 C CA . VAL A 1 102 ? 13.242 -9.539 -8.5 1 92.69 102 VAL A CA 1
ATOM 820 C C . VAL A 1 102 ? 12.922 -8.266 -9.289 1 92.69 102 VAL A C 1
ATOM 822 O O . VAL A 1 102 ? 12.711 -7.203 -8.711 1 92.69 102 VAL A O 1
ATOM 825 N N . ARG A 1 103 ? 12.93 -8.43 -10.562 1 93.31 103 ARG A N 1
ATOM 826 C CA . ARG A 1 103 ? 12.484 -7.371 -11.461 1 93.31 103 ARG A CA 1
ATOM 827 C C . ARG A 1 103 ? 11.102 -7.676 -12.023 1 93.31 103 ARG A C 1
ATOM 829 O O . ARG A 1 103 ? 10.812 -8.82 -12.398 1 93.31 103 ARG A O 1
ATOM 836 N N . TYR A 1 104 ? 10.289 -6.684 -12.039 1 95.38 104 TYR A N 1
ATOM 837 C CA . TYR A 1 104 ? 8.953 -6.84 -12.617 1 95.38 104 TYR A CA 1
ATOM 838 C C . TYR A 1 104 ? 8.883 -6.215 -14 1 95.38 104 TYR A C 1
ATOM 840 O O . TYR A 1 104 ? 8.68 -5.004 -14.133 1 95.38 104 TYR A O 1
ATOM 848 N N . ALA A 1 105 ? 8.953 -7.082 -14.945 1 96.81 105 ALA A N 1
ATOM 849 C CA . ALA A 1 105 ? 9.125 -6.668 -16.328 1 96.81 105 ALA A CA 1
ATOM 850 C C . ALA A 1 105 ? 7.777 -6.535 -17.031 1 96.81 105 ALA A C 1
ATOM 852 O O . ALA A 1 105 ? 6.852 -7.309 -16.766 1 96.81 105 ALA A O 1
ATOM 853 N N . HIS A 1 106 ? 7.688 -5.465 -17.875 1 97.81 106 HIS A N 1
ATOM 854 C CA . HIS A 1 106 ? 6.559 -5.383 -18.797 1 97.81 106 HIS A CA 1
ATOM 855 C C . HIS A 1 106 ? 6.633 -6.477 -19.859 1 97.81 106 HIS A C 1
ATOM 857 O O . HIS A 1 106 ? 7.633 -6.59 -20.578 1 97.81 106 HIS A O 1
ATOM 863 N N . ARG A 1 107 ? 5.555 -7.117 -19.953 1 95 107 ARG A N 1
ATOM 864 C CA . ARG A 1 107 ? 5.535 -8.172 -20.953 1 95 107 ARG A CA 1
ATOM 865 C C . ARG A 1 107 ? 5.711 -7.598 -22.359 1 95 107 ARG A C 1
ATOM 867 O O . ARG A 1 107 ? 5.129 -6.559 -22.688 1 95 107 ARG A O 1
ATOM 874 N N . ASP A 1 108 ? 6.555 -8.227 -23.234 1 87.88 108 ASP A N 1
ATOM 875 C CA . ASP A 1 108 ? 6.801 -7.898 -24.625 1 87.88 108 ASP A CA 1
ATOM 876 C C . ASP A 1 108 ? 7.473 -6.535 -24.766 1 87.88 108 ASP A C 1
ATOM 878 O O . ASP A 1 108 ? 7.285 -5.844 -25.766 1 87.88 108 ASP A O 1
ATOM 882 N N . CYS A 1 109 ? 8.008 -5.977 -23.797 1 94.31 109 CYS A N 1
ATOM 883 C CA . CYS A 1 109 ? 8.797 -4.75 -23.719 1 94.31 109 CYS A CA 1
ATOM 884 C C . CYS A 1 109 ? 10.023 -4.945 -22.844 1 94.31 109 CYS A C 1
ATOM 886 O O . CYS A 1 109 ? 10.078 -5.891 -22.047 1 94.31 109 CYS A O 1
ATOM 888 N N . THR A 1 110 ? 11.055 -4.199 -23.016 1 94.12 110 THR A N 1
ATOM 889 C CA . THR A 1 110 ? 12.273 -4.344 -22.234 1 94.12 110 THR A CA 1
ATOM 890 C C . THR A 1 110 ? 12.18 -3.541 -20.938 1 94.12 110 THR A C 1
ATOM 892 O O . THR A 1 110 ? 13.117 -3.535 -20.141 1 94.12 110 THR A O 1
ATOM 895 N N . GLY A 1 111 ? 11.062 -2.959 -20.781 1 96.75 111 GLY A N 1
ATOM 896 C CA . GLY A 1 111 ? 10.945 -2.043 -19.656 1 96.75 111 GLY A CA 1
ATOM 897 C C . GLY A 1 111 ? 10.492 -2.725 -18.375 1 96.75 111 GLY A C 1
ATOM 898 O O . GLY A 1 111 ? 10.102 -3.893 -18.391 1 96.75 111 GLY A O 1
ATOM 899 N N . GLU A 1 112 ? 10.703 -2.014 -17.266 1 96.81 112 GLU A N 1
ATOM 900 C CA . GLU A 1 112 ? 10.227 -2.412 -15.938 1 96.81 112 GLU A CA 1
ATOM 901 C C . GLU A 1 112 ? 8.992 -1.619 -15.539 1 96.81 112 GLU A C 1
ATOM 903 O O . GLU A 1 112 ? 8.828 -0.464 -15.938 1 96.81 112 GLU A O 1
ATOM 908 N N . VAL A 1 113 ? 8.211 -2.242 -14.766 1 97.38 113 VAL A N 1
ATOM 909 C CA . VAL A 1 113 ? 6.949 -1.625 -14.367 1 97.38 113 VAL A CA 1
ATOM 910 C C . VAL A 1 113 ? 7.098 -0.995 -12.984 1 97.38 113 VAL A C 1
ATOM 912 O O . VAL A 1 113 ? 7.664 -1.605 -12.07 1 97.38 113 VAL A O 1
ATOM 915 N N . HIS A 1 114 ? 6.57 0.224 -12.883 1 97.69 114 HIS A N 1
ATOM 916 C CA . HIS A 1 114 ? 6.645 0.96 -11.625 1 97.69 114 HIS A CA 1
ATOM 917 C C . HIS A 1 114 ? 5.312 1.619 -11.289 1 97.69 114 HIS A C 1
ATOM 919 O O . HIS A 1 114 ? 4.535 1.947 -12.188 1 97.69 114 HIS A O 1
ATOM 925 N N . ALA A 1 115 ? 5.078 1.69 -10 1 97.81 115 ALA A N 1
ATOM 926 C CA . ALA A 1 115 ? 3.963 2.508 -9.523 1 97.81 115 ALA A CA 1
ATOM 927 C C . ALA A 1 115 ? 4.34 3.986 -9.492 1 97.81 115 ALA A C 1
ATOM 929 O O . ALA A 1 115 ? 5.352 4.359 -8.898 1 97.81 115 ALA A O 1
ATOM 930 N N . LYS A 1 116 ? 3.564 4.754 -10.117 1 96.88 116 LYS A N 1
ATOM 931 C CA . LYS A 1 116 ? 3.801 6.191 -10.156 1 96.88 116 LYS A CA 1
ATOM 932 C C . LYS A 1 116 ? 2.521 6.969 -9.852 1 96.88 116 LYS A C 1
ATOM 934 O O . LYS A 1 116 ? 1.419 6.449 -10.031 1 96.88 116 LYS A O 1
ATOM 939 N N . LEU A 1 117 ? 2.738 8.18 -9.367 1 97.38 117 LEU A N 1
ATOM 940 C CA . LEU A 1 117 ? 1.612 9.094 -9.211 1 97.38 117 LEU A CA 1
ATOM 941 C C . LEU A 1 117 ? 1.472 9.984 -10.438 1 97.38 117 LEU A C 1
ATOM 943 O O . LEU A 1 117 ? 2.451 10.586 -10.898 1 97.38 117 LEU A O 1
ATOM 947 N N . GLU A 1 118 ? 0.264 10.031 -10.883 1 96.56 118 GLU A N 1
ATOM 948 C CA . GLU A 1 118 ? 0.012 10.805 -12.094 1 96.56 118 GLU A CA 1
ATOM 949 C C . GLU A 1 118 ? -1.299 11.586 -11.992 1 96.56 118 GLU A C 1
ATOM 951 O O . GLU A 1 118 ? -2.271 11.094 -11.414 1 96.56 118 GLU A O 1
ATOM 956 N N . CYS A 1 119 ? -1.287 12.773 -12.555 1 97.56 119 CYS A N 1
ATOM 957 C CA . CYS A 1 119 ? -2.52 13.547 -12.672 1 97.56 119 CYS A CA 1
ATOM 958 C C . CYS A 1 119 ? -3.381 13.039 -13.82 1 97.56 119 CYS A C 1
ATOM 960 O O . CYS A 1 119 ? -2.875 12.781 -14.914 1 97.56 119 CYS A O 1
ATOM 962 N N . ASP A 1 120 ? -4.609 12.914 -13.617 1 95.75 120 ASP A N 1
ATOM 963 C CA . ASP A 1 120 ? -5.473 12.305 -14.633 1 95.75 120 ASP A CA 1
ATOM 964 C C . ASP A 1 120 ? -5.91 13.336 -15.664 1 95.75 120 ASP A C 1
ATOM 966 O O . ASP A 1 120 ? -6.613 13.008 -16.625 1 95.75 120 ASP A O 1
ATOM 970 N N . VAL A 1 121 ? -5.508 14.562 -15.531 1 96.44 121 VAL A N 1
ATOM 971 C CA . VAL A 1 121 ? -5.859 15.602 -16.484 1 96.44 121 VAL A CA 1
ATOM 972 C C . VAL A 1 121 ? -4.621 16.016 -17.281 1 96.44 121 VAL A C 1
ATOM 974 O O . VAL A 1 121 ? -4.613 15.953 -18.516 1 96.44 121 VAL A O 1
ATOM 977 N N . CYS A 1 122 ? -3.57 16.344 -16.688 1 96 122 CYS A N 1
ATOM 978 C CA . CYS A 1 122 ? -2.416 16.859 -17.422 1 96 122 CYS A CA 1
ATOM 979 C C . CYS A 1 122 ? -1.408 15.75 -17.688 1 96 122 CYS A C 1
ATOM 981 O O . CYS A 1 122 ? -0.487 15.922 -18.5 1 96 122 CYS A O 1
ATOM 983 N N . GLY A 1 123 ? -1.441 14.656 -17 1 93.06 123 GLY A N 1
ATOM 984 C CA . GLY A 1 123 ? -0.612 13.492 -17.281 1 93.06 123 GLY A CA 1
ATOM 985 C C . GLY A 1 123 ? 0.761 13.57 -16.641 1 93.06 123 GLY A C 1
ATOM 986 O O . GLY A 1 123 ? 1.556 12.633 -16.734 1 93.06 123 GLY A O 1
ATOM 987 N N . SER A 1 124 ? 1.008 14.531 -15.875 1 93.38 124 SER A N 1
ATOM 988 C CA . SER A 1 124 ? 2.33 14.711 -15.289 1 93.38 124 SER A CA 1
ATOM 989 C C . SER A 1 124 ? 2.553 13.758 -14.117 1 93.38 124 SER A C 1
ATOM 991 O O . SER A 1 124 ? 1.609 13.406 -13.406 1 93.38 124 SER A O 1
ATOM 993 N N . ALA A 1 125 ? 3.869 13.297 -14 1 93.56 125 ALA A N 1
ATOM 994 C CA . ALA A 1 125 ? 4.289 12.648 -12.766 1 93.56 125 ALA A CA 1
ATOM 995 C C . ALA A 1 125 ? 4.305 13.641 -11.602 1 93.56 125 ALA A C 1
ATOM 997 O O . ALA A 1 125 ? 4.789 14.766 -11.75 1 93.56 125 ALA A O 1
ATOM 998 N N . VAL A 1 126 ? 3.705 13.227 -10.453 1 95.19 126 VAL A N 1
ATOM 999 C CA . VAL A 1 126 ? 3.605 14.148 -9.328 1 95.19 126 VAL A CA 1
ATOM 1000 C C . VAL A 1 126 ? 4.125 13.484 -8.062 1 95.19 126 VAL A C 1
ATOM 1002 O O . VAL A 1 126 ? 4.305 12.258 -8.023 1 95.19 126 VAL A O 1
ATOM 1005 N N . THR A 1 127 ? 4.488 14.281 -7.117 1 95.12 127 THR A N 1
ATOM 1006 C CA . THR A 1 127 ? 4.879 13.828 -5.785 1 95.12 127 THR A CA 1
ATOM 1007 C C . THR A 1 127 ? 3.9 14.336 -4.73 1 95.12 127 THR A C 1
ATOM 1009 O O . THR A 1 127 ? 2.955 15.062 -5.055 1 95.12 127 THR A O 1
ATOM 1012 N N . ALA A 1 128 ? 4.113 13.922 -3.502 1 95.06 128 ALA A N 1
ATOM 1013 C CA . ALA A 1 128 ? 3.26 14.352 -2.398 1 95.06 128 ALA A CA 1
ATOM 1014 C C . ALA A 1 128 ? 3.178 15.875 -2.33 1 95.06 128 ALA A C 1
ATOM 1016 O O . ALA A 1 128 ? 2.137 16.438 -1.976 1 95.06 128 ALA A O 1
ATOM 1017 N N . ARG A 1 129 ? 4.223 16.578 -2.719 1 93.5 129 ARG A N 1
ATOM 1018 C CA . ARG A 1 129 ? 4.301 18.031 -2.611 1 93.5 129 ARG A CA 1
ATOM 1019 C C . ARG A 1 129 ? 3.363 18.703 -3.609 1 93.5 129 ARG A C 1
ATOM 1021 O O . ARG A 1 129 ? 3.055 19.891 -3.477 1 93.5 129 ARG A O 1
ATOM 1028 N N . ASP A 1 130 ? 2.898 17.938 -4.551 1 95.62 130 ASP A N 1
ATOM 1029 C CA . ASP A 1 130 ? 2.07 18.469 -5.625 1 95.62 130 ASP A CA 1
ATOM 1030 C C . ASP A 1 130 ? 0.594 18.156 -5.387 1 95.62 130 ASP A C 1
ATOM 1032 O O . ASP A 1 130 ? -0.251 18.453 -6.238 1 95.62 130 ASP A O 1
ATOM 1036 N N . VAL A 1 131 ? 0.285 17.609 -4.273 1 96.31 131 VAL A N 1
ATOM 1037 C CA . VAL A 1 131 ? -1.06 17.078 -4.07 1 96.31 131 VAL A CA 1
ATOM 1038 C C . VAL A 1 131 ? -1.732 17.812 -2.91 1 96.31 131 VAL A C 1
ATOM 1040 O O . VAL A 1 131 ? -1.107 18.047 -1.874 1 96.31 131 VAL A O 1
ATOM 1043 N N . THR A 1 132 ? -3.014 18.172 -3.047 1 94.06 132 THR A N 1
ATOM 1044 C CA . THR A 1 132 ? -3.818 18.797 -2.002 1 94.06 132 THR A CA 1
ATOM 1045 C C . THR A 1 132 ? -5.098 18 -1.762 1 94.06 132 THR A C 1
ATOM 1047 O O . THR A 1 132 ? -5.906 17.812 -2.676 1 94.06 132 THR A O 1
ATOM 1050 N N . PRO A 1 133 ? -5.254 17.531 -0.554 1 92.31 133 PRO A N 1
ATOM 1051 C CA . PRO A 1 133 ? -6.535 16.891 -0.251 1 92.31 133 PRO A CA 1
ATOM 1052 C C . PRO A 1 133 ? -7.695 17.891 -0.233 1 92.31 133 PRO A C 1
ATOM 1054 O O . PRO A 1 133 ? -7.551 19 0.26 1 92.31 133 PRO A O 1
ATOM 1057 N N . GLU A 1 134 ? -8.82 17.562 -0.811 1 91.31 134 GLU A N 1
ATOM 1058 C CA . GLU A 1 134 ? -10.047 18.344 -0.85 1 91.31 134 GLU A CA 1
ATOM 1059 C C . GLU A 1 134 ? -11.266 17.5 -0.488 1 91.31 134 GLU A C 1
ATOM 1061 O O . GLU A 1 134 ? -11.289 16.297 -0.744 1 91.31 134 GLU A O 1
ATOM 1066 N N . PRO A 1 135 ? -12.195 18.172 0.139 1 87.81 135 PRO A N 1
ATOM 1067 C CA . PRO A 1 135 ? -13.414 17.406 0.438 1 87.81 135 PRO A CA 1
ATOM 1068 C C . PRO A 1 135 ? -14.062 16.812 -0.811 1 87.81 135 PRO A C 1
ATOM 1070 O O . PRO A 1 135 ? -14.078 17.453 -1.866 1 87.81 135 PRO A O 1
ATOM 1073 N N . GLY A 1 136 ? -14.492 15.594 -0.665 1 86.94 136 GLY A N 1
ATOM 1074 C CA . GLY A 1 136 ? -15.195 14.914 -1.742 1 86.94 136 GLY A CA 1
ATOM 1075 C C . GLY A 1 136 ? -16.672 14.734 -1.461 1 86.94 136 GLY A C 1
ATOM 1076 O O . GLY A 1 136 ? -17.172 15.172 -0.425 1 86.94 136 GLY A O 1
ATOM 1077 N N . PRO A 1 137 ? -17.359 14.266 -2.393 1 82.88 137 PRO A N 1
ATOM 1078 C CA . PRO A 1 137 ? -18.812 14.125 -2.275 1 82.88 137 PRO A CA 1
ATOM 1079 C C . PRO A 1 137 ? -19.234 13.227 -1.111 1 82.88 137 PRO A C 1
ATOM 1081 O O . PRO A 1 137 ? -20.344 13.359 -0.583 1 82.88 137 PRO A O 1
ATOM 1084 N N . GLY A 1 138 ? -18.328 12.289 -0.806 1 79.5 138 GLY A N 1
ATOM 1085 C CA . GLY A 1 138 ? -18.656 11.359 0.264 1 79.5 138 GLY A CA 1
ATOM 1086 C C . GLY A 1 138 ? -18.578 11.984 1.644 1 79.5 138 GLY A C 1
ATOM 1087 O O . GLY A 1 138 ? -18.969 11.367 2.637 1 79.5 138 GLY A O 1
ATOM 1088 N N . LEU A 1 139 ? -17.891 13.102 1.708 1 72.81 139 LEU A N 1
ATOM 1089 C CA . LEU A 1 139 ? -17.844 13.797 2.99 1 72.81 139 LEU A CA 1
ATOM 1090 C C . LEU A 1 139 ? -19.203 14.406 3.324 1 72.81 139 LEU A C 1
ATOM 1092 O O . LEU A 1 139 ? -19.562 14.508 4.496 1 72.81 139 LEU A O 1
ATOM 1096 N N . LEU A 1 140 ? -19.906 15.094 2.281 1 60.16 140 LEU A N 1
ATOM 1097 C CA . LEU A 1 140 ? -21.156 15.812 2.506 1 60.16 140 LEU A CA 1
ATOM 1098 C C . LEU A 1 140 ? -22.312 14.836 2.746 1 60.16 140 LEU A C 1
ATOM 1100 O O . LEU A 1 140 ? -23.375 15.227 3.229 1 60.16 140 LEU A O 1
ATOM 1104 N N . GLY A 1 141 ? -22.172 13.719 3.293 1 53.56 141 GLY A N 1
ATOM 1105 C CA . GLY A 1 141 ? -23.344 12.859 3.447 1 53.56 141 GLY A CA 1
ATOM 1106 C C . GLY A 1 141 ? -24.438 13.148 2.436 1 53.56 141 GLY A C 1
ATOM 1107 O O . GLY A 1 141 ? -24.359 14.125 1.691 1 53.56 141 GLY A O 1
ATOM 1108 N N . PRO A 1 142 ? -25.406 12.25 2.131 1 46.62 142 PRO A N 1
ATOM 1109 C CA . PRO A 1 142 ? -26.531 12.625 1.275 1 46.62 142 PRO A CA 1
ATOM 1110 C C . PRO A 1 142 ? -27.031 14.039 1.559 1 46.62 142 PRO A C 1
ATOM 1112 O O . PRO A 1 142 ? -27.016 14.484 2.707 1 46.62 142 PRO A O 1
ATOM 1115 N N . GLU A 1 143 ? -26.703 15.016 0.852 1 41.22 143 GLU A N 1
ATOM 1116 C CA . GLU A 1 143 ? -27.438 16.266 0.974 1 41.22 143 GLU A CA 1
ATOM 1117 C C . GLU A 1 143 ? -28.875 16.016 1.449 1 41.22 143 GLU A C 1
ATOM 1119 O O . GLU A 1 143 ? -29.625 15.273 0.816 1 41.22 143 GLU A O 1
ATOM 1124 N N . LEU A 1 144 ? -29.125 15.906 2.652 1 38.41 144 LEU A N 1
ATOM 1125 C CA . LEU A 1 144 ? -30.531 16.078 2.984 1 38.41 144 LEU A CA 1
ATOM 1126 C C . LEU A 1 144 ? -31.156 17.188 2.133 1 38.41 144 LEU A C 1
ATOM 1128 O O . LEU A 1 144 ? -30.578 18.266 1.994 1 38.41 144 LEU A O 1
ATOM 1132 N N . ASP A 1 145 ? -31.797 16.891 1.069 1 35.62 145 ASP A N 1
ATOM 1133 C CA . ASP A 1 145 ? -32.656 17.812 0.322 1 35.62 145 ASP A CA 1
ATOM 1134 C C . ASP A 1 145 ? -33.219 18.891 1.236 1 35.62 145 ASP A C 1
ATOM 1136 O O . ASP A 1 145 ? -34.062 18.609 2.09 1 35.62 145 ASP A O 1
ATOM 1140 N N . ALA A 1 146 ? -32.562 19.828 1.639 1 37.41 146 ALA A N 1
ATOM 1141 C CA . ALA A 1 146 ? -33.031 21 2.379 1 37.41 146 ALA A CA 1
ATOM 1142 C C . ALA A 1 146 ? -34.438 21.391 1.923 1 37.41 146 ALA A C 1
ATOM 1144 O O . ALA A 1 146 ? -35.094 22.219 2.561 1 37.41 146 ALA A O 1
ATOM 1145 N N . ASP A 1 147 ? -34.719 21.109 0.635 1 35.78 147 ASP A N 1
ATOM 1146 C CA . ASP A 1 147 ? -36 21.625 0.136 1 35.78 147 ASP A CA 1
ATOM 1147 C C . ASP A 1 147 ? -37.188 20.953 0.83 1 35.78 147 ASP A C 1
ATOM 1149 O O . ASP A 1 147 ? -38.312 21.438 0.767 1 35.78 147 ASP A O 1
ATOM 1153 N N . GLN A 1 148 ? -37 19.672 1.271 1 34.06 148 GLN A N 1
ATOM 1154 C CA . GLN A 1 148 ? -38.281 19.078 1.606 1 34.06 148 GLN A CA 1
ATOM 1155 C C . GLN A 1 148 ? -38.812 19.625 2.934 1 34.06 148 GLN A C 1
ATOM 1157 O O . GLN A 1 148 ? -39.969 19.375 3.299 1 34.06 148 GLN A O 1
ATOM 1162 N N . SER A 1 149 ? -37.875 20.062 3.846 1 34.19 149 SER A N 1
ATOM 1163 C CA . SER A 1 149 ? -38.594 20.375 5.082 1 34.19 149 SER A CA 1
ATOM 1164 C C . SER A 1 149 ? -39.25 21.734 5 1 34.19 149 SER A C 1
ATOM 1166 O O . SER A 1 149 ? -40 22.125 5.898 1 34.19 149 SER A O 1
ATOM 1168 N N . VAL A 1 150 ? -38.688 22.609 4.094 1 32.31 150 VAL A N 1
ATOM 1169 C CA . VAL A 1 150 ? -39.281 23.938 4.273 1 32.31 150 VAL A CA 1
ATOM 1170 C C . VAL A 1 150 ? -40.75 23.906 3.85 1 32.31 150 VAL A C 1
ATOM 1172 O O . VAL A 1 150 ? -41.5 24.844 4.141 1 32.31 150 VAL A O 1
ATOM 1175 N N . ASN A 1 151 ? -40.969 23.125 2.766 1 32.16 151 ASN A N 1
ATOM 1176 C CA . ASN A 1 151 ? -42.25 23.484 2.178 1 32.16 151 ASN A CA 1
ATOM 1177 C C . ASN A 1 151 ? -43.406 23 3.033 1 32.16 151 ASN A C 1
ATOM 1179 O O . ASN A 1 151 ? -44.562 23.188 2.67 1 32.16 151 ASN A O 1
ATOM 1183 N N . GLN A 1 152 ? -43.125 21.844 3.789 1 31.58 152 GLN A N 1
ATOM 1184 C CA . GLN A 1 152 ? -44.406 21.312 4.254 1 31.58 152 GLN A CA 1
ATOM 1185 C C . GLN A 1 152 ? -45 22.188 5.359 1 31.58 152 GLN A C 1
ATOM 1187 O O . GLN A 1 152 ? -46.062 21.891 5.895 1 31.58 152 GLN A O 1
ATOM 1192 N N . VAL A 1 153 ? -44.188 23.031 5.918 1 27.67 153 VAL A N 1
ATOM 1193 C CA . VAL A 1 153 ? -44.875 23.656 7.039 1 27.67 153 VAL A CA 1
ATOM 1194 C C . VAL A 1 153 ? -45.875 24.672 6.516 1 27.67 153 VAL A C 1
ATOM 1196 O O . VAL A 1 153 ? -46.656 25.25 7.289 1 27.67 153 VAL A O 1
ATOM 1199 N N . ALA A 1 154 ? -45.531 25.219 5.336 1 30.3 154 ALA A N 1
ATOM 1200 C CA . ALA A 1 154 ? -46.312 26.422 5.113 1 30.3 154 ALA A CA 1
ATOM 1201 C C . ALA A 1 154 ? -47.719 26.078 4.676 1 30.3 154 ALA A C 1
ATOM 1203 O O . ALA A 1 154 ? -48.594 26.953 4.637 1 30.3 154 ALA A O 1
ATOM 1204 N N . THR A 1 155 ? -48 24.891 4.246 1 25.92 155 THR A N 1
ATOM 1205 C CA . THR A 1 155 ? -49.438 24.812 3.879 1 25.92 155 THR A CA 1
ATOM 1206 C C . THR A 1 155 ? -50.281 24.484 5.098 1 25.92 155 THR A C 1
ATOM 1208 O O . THR A 1 155 ? -49.938 23.609 5.891 1 25.92 155 THR A O 1
ATOM 1211 N N . MET B 1 1 ? 11.211 -17.062 -2.094 1 56.84 1 MET B N 1
ATOM 1212 C CA . MET B 1 1 ? 12.133 -16.312 -2.953 1 56.84 1 MET B CA 1
ATOM 1213 C C . MET B 1 1 ? 12.211 -14.852 -2.531 1 56.84 1 MET B C 1
ATOM 1215 O O . MET B 1 1 ? 11.211 -14.273 -2.109 1 56.84 1 MET B O 1
ATOM 1219 N N . PRO B 1 2 ? 13.406 -14.391 -2.322 1 67.44 2 PRO B N 1
ATOM 1220 C CA . PRO B 1 2 ? 13.562 -12.984 -1.933 1 67.44 2 PRO B CA 1
ATOM 1221 C C . PRO B 1 2 ? 12.805 -12.031 -2.857 1 67.44 2 PRO B C 1
ATOM 1223 O O . PRO B 1 2 ? 12.695 -12.289 -4.059 1 67.44 2 PRO B O 1
ATOM 1226 N N . CYS B 1 3 ? 12.008 -11.305 -2.303 1 80.56 3 CYS B N 1
ATOM 1227 C CA . CYS B 1 3 ? 11.234 -10.305 -3.033 1 80.56 3 CYS B CA 1
ATOM 1228 C C . CYS B 1 3 ? 11.203 -8.977 -2.285 1 80.56 3 CYS B C 1
ATOM 1230 O O . CYS B 1 3 ? 11.133 -8.961 -1.055 1 80.56 3 CYS B O 1
ATOM 1232 N N . SER B 1 4 ? 11.359 -7.996 -3.074 1 86.56 4 SER B N 1
ATOM 1233 C CA . SER B 1 4 ? 11.422 -6.652 -2.512 1 86.56 4 SER B CA 1
ATOM 1234 C C . SER B 1 4 ? 10.094 -6.242 -1.891 1 86.56 4 SER B C 1
ATOM 1236 O O . SER B 1 4 ? 9.992 -5.184 -1.271 1 86.56 4 SER B O 1
ATOM 1238 N N . ILE B 1 5 ? 9.133 -7.062 -1.956 1 91.81 5 ILE B N 1
ATOM 1239 C CA . ILE B 1 5 ? 7.848 -6.781 -1.318 1 91.81 5 ILE B CA 1
ATOM 1240 C C . ILE B 1 5 ? 7.895 -7.207 0.146 1 91.81 5 ILE B C 1
ATOM 1242 O O . ILE B 1 5 ? 7.285 -6.57 1.006 1 91.81 5 ILE B O 1
ATOM 1246 N N . THR B 1 6 ? 8.633 -8.227 0.446 1 92.94 6 THR B N 1
ATOM 1247 C CA . THR B 1 6 ? 8.562 -8.891 1.744 1 92.94 6 THR B CA 1
ATOM 1248 C C . THR B 1 6 ? 9.195 -8.031 2.828 1 92.94 6 THR B C 1
ATOM 1250 O O . THR B 1 6 ? 8.578 -7.754 3.857 1 92.94 6 THR B O 1
ATOM 1253 N N . ARG B 1 7 ? 10.328 -7.465 2.629 1 93.62 7 ARG B N 1
ATOM 1254 C CA . ARG B 1 7 ? 11.086 -6.77 3.666 1 93.62 7 ARG B CA 1
ATOM 1255 C C . ARG B 1 7 ? 10.344 -5.523 4.141 1 93.62 7 ARG B C 1
ATOM 1257 O O . ARG B 1 7 ? 10.219 -5.293 5.344 1 93.62 7 ARG B O 1
ATOM 1264 N N . PRO B 1 8 ? 9.703 -4.773 3.24 1 96.81 8 PRO B N 1
ATOM 1265 C CA . PRO B 1 8 ? 9.031 -3.549 3.676 1 96.81 8 PRO B CA 1
ATOM 1266 C C . PRO B 1 8 ? 7.766 -3.828 4.484 1 96.81 8 PRO B C 1
ATOM 1268 O O . PRO B 1 8 ? 7.223 -2.922 5.117 1 96.81 8 PRO B O 1
ATOM 1271 N N . LEU B 1 9 ? 7.367 -5.051 4.496 1 96.69 9 LEU B N 1
ATOM 1272 C CA . LEU B 1 9 ? 6.109 -5.359 5.176 1 96.69 9 LEU B CA 1
ATOM 1273 C C . LEU B 1 9 ? 6.281 -5.301 6.688 1 96.69 9 LEU B C 1
ATOM 1275 O O . LEU B 1 9 ? 5.297 -5.266 7.43 1 96.69 9 LEU B O 1
ATOM 1279 N N . VAL B 1 10 ? 7.543 -5.207 7.148 1 94.75 10 VAL B N 1
ATOM 1280 C CA . VAL B 1 10 ? 7.777 -4.949 8.57 1 94.75 10 VAL B CA 1
ATOM 1281 C C . VAL B 1 10 ? 7.242 -3.568 8.938 1 94.75 10 VAL B C 1
ATOM 1283 O O . VAL B 1 10 ? 6.883 -3.324 10.094 1 94.75 10 VAL B O 1
ATOM 1286 N N . ILE B 1 11 ? 7.102 -2.717 7.965 1 96.88 11 ILE B N 1
ATOM 1287 C CA . ILE B 1 11 ? 6.59 -1.364 8.156 1 96.88 11 ILE B CA 1
ATOM 1288 C C . ILE B 1 11 ? 5.137 -1.296 7.688 1 96.88 11 ILE B C 1
ATOM 1290 O O . ILE B 1 11 ? 4.258 -0.854 8.438 1 96.88 11 ILE B O 1
ATOM 1294 N N . PHE B 1 12 ? 4.824 -1.854 6.535 1 97.62 12 PHE B N 1
ATOM 1295 C CA . PHE B 1 12 ? 3.561 -1.562 5.863 1 97.62 12 PHE B CA 1
ATOM 1296 C C . PHE B 1 12 ? 2.51 -2.609 6.211 1 97.62 12 PHE B C 1
ATOM 1298 O O . PHE B 1 12 ? 1.332 -2.447 5.887 1 97.62 12 PHE B O 1
ATOM 1305 N N . GLY B 1 13 ? 2.951 -3.607 6.859 1 97.56 13 GLY B N 1
ATOM 1306 C CA . GLY B 1 13 ? 2.002 -4.605 7.324 1 97.56 13 GLY B CA 1
ATOM 1307 C C . GLY B 1 13 ? 1.415 -4.277 8.688 1 97.56 13 GLY B C 1
ATOM 1308 O O . GLY B 1 13 ? 0.997 -5.176 9.422 1 97.56 13 GLY B O 1
ATOM 1309 N N . ASP B 1 14 ? 1.459 -3.104 9.086 1 97.69 14 ASP B N 1
ATOM 1310 C CA . ASP B 1 14 ? 0.955 -2.646 10.383 1 97.69 14 ASP B CA 1
ATOM 1311 C C . ASP B 1 14 ? -0.042 -1.502 10.203 1 97.69 14 ASP B C 1
ATOM 1313 O O . ASP B 1 14 ? 0.308 -0.44 9.688 1 97.69 14 ASP B O 1
ATOM 1317 N N . ARG B 1 15 ? -1.206 -1.712 10.734 1 97.12 15 ARG B N 1
ATOM 1318 C CA . ARG B 1 15 ? -2.301 -0.768 10.547 1 97.12 15 ARG B CA 1
ATOM 1319 C C . ARG B 1 15 ? -1.995 0.57 11.211 1 97.12 15 ARG B C 1
ATOM 1321 O O . ARG B 1 15 ? -2.227 1.629 10.625 1 97.12 15 ARG B O 1
ATOM 1328 N N . TRP B 1 16 ? -1.509 0.534 12.375 1 97.12 16 TRP B N 1
ATOM 1329 C CA . TRP B 1 16 ? -1.235 1.758 13.125 1 97.12 16 TRP B CA 1
ATOM 1330 C C . TRP B 1 16 ? -0.149 2.58 12.438 1 97.12 16 TRP B C 1
ATOM 1332 O O . TRP B 1 16 ? -0.236 3.811 12.383 1 97.12 16 TRP B O 1
ATOM 1342 N N . THR B 1 17 ? 0.834 1.919 11.953 1 98 17 THR B N 1
ATOM 1343 C CA . THR B 1 17 ? 1.895 2.607 11.227 1 98 17 THR B CA 1
ATOM 1344 C C . THR B 1 17 ? 1.33 3.342 10.008 1 98 17 THR B C 1
ATOM 1346 O O . THR B 1 17 ? 1.629 4.52 9.797 1 98 17 THR B O 1
ATOM 1349 N N . LEU B 1 18 ? 0.484 2.684 9.273 1 98 18 LEU B N 1
ATOM 1350 C CA . LEU B 1 18 ? -0.102 3.285 8.086 1 98 18 LEU B CA 1
ATOM 1351 C C . LEU B 1 18 ? -1.018 4.445 8.453 1 98 18 LEU B C 1
ATOM 1353 O O . LEU B 1 18 ? -1.053 5.461 7.754 1 98 18 LEU B O 1
ATOM 1357 N N . LEU B 1 19 ? -1.699 4.375 9.57 1 97.31 19 LEU B N 1
ATOM 1358 C CA . LEU B 1 19 ? -2.553 5.465 10.031 1 97.31 19 LEU B CA 1
ATOM 1359 C C . LEU B 1 19 ? -1.719 6.668 10.461 1 97.31 19 LEU B C 1
ATOM 1361 O O . LEU B 1 19 ? -2.053 7.809 10.133 1 97.31 19 LEU B O 1
ATOM 1365 N N . ILE B 1 20 ? -0.684 6.352 11.148 1 98 20 ILE B N 1
ATOM 1366 C CA . ILE B 1 20 ? 0.219 7.422 11.555 1 98 20 ILE B CA 1
ATOM 1367 C C . ILE B 1 20 ? 0.747 8.148 10.32 1 98 20 ILE B C 1
ATOM 1369 O O . ILE B 1 20 ? 0.769 9.375 10.273 1 98 20 ILE B O 1
ATOM 1373 N N . LEU B 1 21 ? 1.152 7.41 9.336 1 98.06 21 LEU B N 1
ATOM 1374 C CA . LEU B 1 21 ? 1.682 7.992 8.102 1 98.06 21 LEU B CA 1
ATOM 1375 C C . LEU B 1 21 ? 0.616 8.82 7.391 1 98.06 21 LEU B C 1
ATOM 1377 O O . LEU B 1 21 ? 0.907 9.898 6.871 1 98.06 21 LEU B O 1
ATOM 1381 N N . LYS B 1 22 ? -0.552 8.328 7.34 1 96.81 22 LYS B N 1
ATOM 1382 C CA . LYS B 1 22 ? -1.656 9.094 6.766 1 96.81 22 LYS B CA 1
ATOM 1383 C C . LYS B 1 22 ? -1.77 10.469 7.414 1 96.81 22 LYS B C 1
ATOM 1385 O O . LYS B 1 22 ? -1.851 11.484 6.723 1 96.81 22 LYS B O 1
ATOM 1390 N N . PHE B 1 23 ? -1.729 10.484 8.734 1 96.12 23 PHE B N 1
ATOM 1391 C CA . PHE B 1 23 ? -1.882 11.742 9.461 1 96.12 23 PHE B CA 1
ATOM 1392 C C . PHE B 1 23 ? -0.635 12.602 9.32 1 96.12 23 PHE B C 1
ATOM 1394 O O . PHE B 1 23 ? -0.73 13.828 9.25 1 96.12 23 PHE B O 1
ATOM 1401 N N . ALA B 1 24 ? 0.481 11.984 9.273 1 97.12 24 ALA B N 1
ATOM 1402 C CA . ALA B 1 24 ? 1.699 12.758 9.047 1 97.12 24 ALA B CA 1
ATOM 1403 C C . ALA B 1 24 ? 1.63 13.523 7.723 1 97.12 24 ALA B C 1
ATOM 1405 O O . ALA B 1 24 ? 1.994 14.695 7.656 1 97.12 24 ALA B O 1
ATOM 1406 N N . PHE B 1 25 ? 1.162 12.875 6.691 1 95.88 25 PHE B N 1
ATOM 1407 C CA . PHE B 1 25 ? 1.034 13.516 5.383 1 95.88 25 PHE B CA 1
ATOM 1408 C C . PHE B 1 25 ? -0.008 14.625 5.426 1 95.88 25 PHE B C 1
ATOM 1410 O O . PHE B 1 25 ? 0.037 15.555 4.617 1 95.88 25 PHE B O 1
ATOM 1417 N N . SER B 1 26 ? -0.88 14.516 6.383 1 92.81 26 SER B N 1
ATOM 1418 C CA . SER B 1 26 ? -1.906 15.539 6.512 1 92.81 26 SER B CA 1
ATOM 1419 C C . SER B 1 26 ? -1.414 16.703 7.359 1 92.81 26 SER B C 1
ATOM 1421 O O . SER B 1 26 ? -2.166 17.641 7.629 1 92.81 26 SER B O 1
ATOM 1423 N N . GLY B 1 27 ? -0.249 16.578 7.941 1 93.94 27 GLY B N 1
ATOM 1424 C CA . GLY B 1 27 ? 0.368 17.719 8.602 1 93.94 27 GLY B CA 1
ATOM 1425 C C . GLY B 1 27 ? 0.471 17.562 10.102 1 93.94 27 GLY B C 1
ATOM 1426 O O . GLY B 1 27 ? 0.948 18.469 10.797 1 93.94 27 GLY B O 1
ATOM 1427 N N . VAL B 1 28 ? 0.038 16.5 10.633 1 95.88 28 VAL B N 1
ATOM 1428 C CA . VAL B 1 28 ? 0.163 16.25 12.062 1 95.88 28 VAL B CA 1
ATOM 1429 C C . VAL B 1 28 ? 1.629 16.016 12.422 1 95.88 28 VAL B C 1
ATOM 1431 O O . VAL B 1 28 ? 2.332 15.273 11.734 1 95.88 28 VAL B O 1
ATOM 1434 N N . ARG B 1 29 ? 2.104 16.578 13.578 1 96.38 29 ARG B N 1
ATOM 1435 C CA . ARG B 1 29 ? 3.537 16.547 13.852 1 96.38 29 ARG B CA 1
ATOM 1436 C C . ARG B 1 29 ? 3.809 16.219 15.312 1 96.38 29 ARG B C 1
ATOM 1438 O O . ARG B 1 29 ? 4.91 15.789 15.672 1 96.38 29 ARG B O 1
ATOM 1445 N N . ARG B 1 30 ? 2.852 16.438 16.156 1 96.75 30 ARG B N 1
ATOM 1446 C CA . ARG B 1 30 ? 3.094 16.312 17.594 1 96.75 30 ARG B CA 1
ATOM 1447 C C . ARG B 1 30 ? 2.502 15.016 18.125 1 96.75 30 ARG B C 1
ATOM 1449 O O . ARG B 1 30 ? 1.467 14.547 17.641 1 96.75 30 ARG B O 1
ATOM 1456 N N . PHE B 1 31 ? 3.119 14.539 19.266 1 97.31 31 PHE B N 1
ATOM 1457 C CA . PHE B 1 31 ? 2.697 13.273 19.859 1 97.31 31 PHE B CA 1
ATOM 1458 C C . PHE B 1 31 ? 1.232 13.336 20.266 1 97.31 31 PHE B C 1
ATOM 1460 O O . PHE B 1 31 ? 0.436 12.477 19.891 1 97.31 31 PHE B O 1
ATOM 1467 N N . ASN B 1 32 ? 0.868 14.367 20.953 1 96.69 32 ASN B N 1
ATOM 1468 C CA . ASN B 1 32 ? -0.491 14.484 21.469 1 96.69 32 ASN B CA 1
ATOM 1469 C C . ASN B 1 32 ? -1.508 14.633 20.328 1 96.69 32 ASN B C 1
ATOM 1471 O O . ASN B 1 32 ? -2.641 14.156 20.453 1 96.69 32 ASN B O 1
ATOM 1475 N N . ALA B 1 33 ? -1.127 15.328 19.328 1 96.56 33 ALA B N 1
ATOM 1476 C CA . ALA B 1 33 ? -2.012 15.484 18.172 1 96.56 33 ALA B CA 1
ATOM 1477 C C . ALA B 1 33 ? -2.277 14.141 17.5 1 96.56 33 ALA B C 1
ATOM 1479 O O . ALA B 1 33 ? -3.416 13.836 17.141 1 96.56 33 ALA B O 1
ATOM 1480 N N . PHE B 1 34 ? -1.222 13.297 17.344 1 97.06 34 PHE B N 1
ATOM 1481 C CA . PHE B 1 34 ? -1.405 11.945 16.828 1 97.06 34 PHE B CA 1
ATOM 1482 C C . PHE B 1 34 ? -2.344 11.148 17.734 1 97.06 34 PHE B C 1
ATOM 1484 O O . PHE B 1 34 ? -3.266 10.492 17.234 1 97.06 34 PHE B O 1
ATOM 1491 N N . GLN B 1 35 ? -2.072 11.219 18.969 1 96.88 35 GLN B N 1
ATOM 1492 C CA . GLN B 1 35 ? -2.859 10.469 19.938 1 96.88 35 GLN B CA 1
ATOM 1493 C C . GLN B 1 35 ? -4.34 10.82 19.844 1 96.88 35 GLN B C 1
ATOM 1495 O O . GLN B 1 35 ? -5.195 9.93 19.812 1 96.88 35 GLN B O 1
ATOM 1500 N N . SER B 1 36 ? -4.652 12.07 19.812 1 95.56 36 SER B N 1
ATOM 1501 C CA . SER B 1 36 ? -6.027 12.555 19.734 1 95.56 36 SER B CA 1
ATOM 1502 C C . SER B 1 36 ? -6.688 12.141 18.422 1 95.56 36 SER B C 1
ATOM 1504 O O . SER B 1 36 ? -7.84 11.703 18.406 1 95.56 36 SER B O 1
ATOM 1506 N N . ALA B 1 37 ? -5.984 12.203 17.344 1 93.38 37 ALA B N 1
ATOM 1507 C CA . ALA B 1 37 ? -6.516 11.906 16.016 1 93.38 37 ALA B CA 1
ATOM 1508 C C . ALA B 1 37 ? -6.789 10.414 15.859 1 93.38 37 ALA B C 1
ATOM 1510 O O . ALA B 1 37 ? -7.773 10.023 15.234 1 93.38 37 ALA B O 1
ATOM 1511 N N . LEU B 1 38 ? -6.008 9.562 16.406 1 94.19 38 LEU B N 1
ATOM 1512 C CA . LEU B 1 38 ? -6.059 8.125 16.156 1 94.19 38 LEU B CA 1
ATOM 1513 C C . LEU B 1 38 ? -6.855 7.414 17.25 1 94.19 38 LEU B C 1
ATOM 1515 O O . LEU B 1 38 ? -7.383 6.32 17.031 1 94.19 38 LEU B O 1
ATOM 1519 N N . GLY B 1 39 ? -6.898 7.961 18.438 1 94.69 39 GLY B N 1
ATOM 1520 C CA . GLY B 1 39 ? -7.52 7.281 19.562 1 94.69 39 GLY B CA 1
ATOM 1521 C C . GLY B 1 39 ? -6.766 6.039 20 1 94.69 39 GLY B C 1
ATOM 1522 O O . GLY B 1 39 ? -7.375 5.059 20.422 1 94.69 39 GLY B O 1
ATOM 1523 N N . ILE B 1 40 ? -5.516 5.988 19.797 1 94.56 40 ILE B N 1
ATOM 1524 C CA . ILE B 1 40 ? -4.621 4.871 20.094 1 94.56 40 ILE B CA 1
ATOM 1525 C C . ILE B 1 40 ? -3.986 5.074 21.469 1 94.56 40 ILE B C 1
ATOM 1527 O O . ILE B 1 40 ? -3.893 6.203 21.953 1 94.56 40 ILE B O 1
ATOM 1531 N N . SER B 1 41 ? -3.578 4.02 22.188 1 97.12 41 SER B N 1
ATOM 1532 C CA . SER B 1 41 ? -2.889 4.145 23.469 1 97.12 41 SER B CA 1
ATOM 1533 C C . SER B 1 41 ? -1.528 4.816 23.297 1 97.12 41 SER B C 1
ATOM 1535 O O . SER B 1 41 ? -0.898 4.695 22.25 1 97.12 41 SER B O 1
ATOM 1537 N N . ARG B 1 42 ? -1.104 5.441 24.359 1 97.19 42 ARG B N 1
ATOM 1538 C CA . ARG B 1 42 ? 0.179 6.133 24.344 1 97.19 42 ARG B CA 1
ATOM 1539 C C . ARG B 1 42 ? 1.32 5.164 24.047 1 97.19 42 ARG B C 1
ATOM 1541 O O . ARG B 1 42 ? 2.227 5.48 23.281 1 97.19 42 ARG B O 1
ATOM 1548 N N . SER B 1 43 ? 1.258 4.047 24.641 1 98 43 SER B N 1
ATOM 1549 C CA . SER B 1 43 ? 2.326 3.062 24.484 1 98 43 SER B CA 1
ATOM 1550 C C . SER B 1 43 ? 2.395 2.553 23.047 1 98 43 SER B C 1
ATOM 1552 O O . SER B 1 43 ? 3.482 2.42 22.484 1 98 43 SER B O 1
ATOM 1554 N N . ARG B 1 44 ? 1.277 2.244 22.484 1 98 44 ARG B N 1
ATOM 1555 C CA . ARG B 1 44 ? 1.23 1.765 21.109 1 98 44 ARG B CA 1
ATOM 1556 C C . ARG B 1 44 ? 1.699 2.844 20.141 1 98 44 ARG B C 1
ATOM 1558 O O . ARG B 1 44 ? 2.459 2.562 19.203 1 98 44 ARG B O 1
ATOM 1565 N N . LEU B 1 45 ? 1.229 3.992 20.375 1 98.31 45 LEU B N 1
ATOM 1566 C CA . LEU B 1 45 ? 1.676 5.102 19.547 1 98.31 45 LEU B CA 1
ATOM 1567 C C . LEU B 1 45 ? 3.189 5.27 19.625 1 98.31 45 LEU B C 1
ATOM 1569 O O . LEU B 1 45 ? 3.861 5.391 18.609 1 98.31 45 LEU B O 1
ATOM 1573 N N . GLN B 1 46 ? 3.701 5.297 20.812 1 98.44 46 GLN B N 1
ATOM 1574 C CA . GLN B 1 46 ? 5.137 5.457 21 1 98.44 46 GLN B CA 1
ATOM 1575 C C . GLN B 1 46 ? 5.914 4.363 20.266 1 98.44 46 GLN B C 1
ATOM 1577 O O . GLN B 1 46 ? 6.918 4.637 19.609 1 98.44 46 GLN B O 1
ATOM 1582 N N . ASP B 1 47 ? 5.504 3.189 20.438 1 98.44 47 ASP B N 1
ATOM 1583 C CA . ASP B 1 47 ? 6.141 2.047 19.797 1 98.44 47 ASP B CA 1
ATOM 1584 C C . ASP B 1 47 ? 6.195 2.232 18.281 1 98.44 47 ASP B C 1
ATOM 1586 O O . ASP B 1 47 ? 7.238 2.023 17.656 1 98.44 47 ASP B O 1
ATOM 1590 N N . ARG B 1 48 ? 5.09 2.625 17.688 1 98.31 48 ARG B N 1
ATOM 1591 C CA . ARG B 1 48 ? 5.027 2.771 16.234 1 98.31 48 ARG B CA 1
ATOM 1592 C C . ARG B 1 48 ? 5.836 3.979 15.773 1 98.31 48 ARG B C 1
ATOM 1594 O O . ARG B 1 48 ? 6.488 3.928 14.727 1 98.31 48 ARG B O 1
ATOM 1601 N N . LEU B 1 49 ? 5.758 5.043 16.516 1 98.38 49 LEU B N 1
ATOM 1602 C CA . LEU B 1 49 ? 6.57 6.207 16.172 1 98.38 49 LEU B CA 1
ATOM 1603 C C . LEU B 1 49 ? 8.055 5.875 16.25 1 98.38 49 LEU B C 1
ATOM 1605 O O . LEU B 1 49 ? 8.828 6.25 15.375 1 98.38 49 LEU B O 1
ATOM 1609 N N . ASP B 1 50 ? 8.453 5.164 17.297 1 98.25 50 ASP B N 1
ATOM 1610 C CA . ASP B 1 50 ? 9.844 4.758 17.453 1 98.25 50 ASP B CA 1
ATOM 1611 C C . ASP B 1 50 ? 10.297 3.885 16.281 1 98.25 50 ASP B C 1
ATOM 1613 O O . ASP B 1 50 ? 11.414 4.031 15.781 1 98.25 50 ASP B O 1
ATOM 1617 N N . ARG B 1 51 ? 9.492 3.016 15.875 1 98.06 51 ARG B N 1
ATOM 1618 C CA . ARG B 1 51 ? 9.805 2.146 14.742 1 98.06 51 ARG B CA 1
ATOM 1619 C C . ARG B 1 51 ? 10 2.959 13.461 1 98.06 51 ARG B C 1
ATOM 1621 O O . ARG B 1 51 ? 10.906 2.684 12.68 1 98.06 51 ARG B O 1
ATOM 1628 N N . LEU B 1 52 ? 9.125 3.906 13.258 1 98.62 52 LEU B N 1
ATOM 1629 C CA . LEU B 1 52 ? 9.234 4.758 12.07 1 98.62 52 LEU B CA 1
ATOM 1630 C C . LEU B 1 52 ? 10.523 5.57 12.109 1 98.62 52 LEU B C 1
ATOM 1632 O O . LEU B 1 52 ? 11.133 5.82 11.07 1 98.62 52 LEU B O 1
ATOM 1636 N N . ILE B 1 53 ? 10.969 5.98 13.297 1 98.5 53 ILE B N 1
ATOM 1637 C CA . ILE B 1 53 ? 12.219 6.711 13.453 1 98.5 53 ILE B CA 1
ATOM 1638 C C . ILE B 1 53 ? 13.398 5.77 13.219 1 98.5 53 ILE B C 1
ATOM 1640 O O . ILE B 1 53 ? 14.344 6.113 12.508 1 98.5 53 ILE B O 1
ATOM 1644 N N . GLU B 1 54 ? 13.32 4.566 13.789 1 97.94 54 GLU B N 1
ATOM 1645 C CA . GLU B 1 54 ? 14.367 3.562 13.625 1 97.94 54 GLU B CA 1
ATOM 1646 C C . GLU B 1 54 ? 14.602 3.244 12.156 1 97.94 54 GLU B C 1
ATOM 1648 O O . GLU B 1 54 ? 15.742 3.035 11.734 1 97.94 54 GLU B O 1
ATOM 1653 N N . HIS B 1 55 ? 13.523 3.275 11.398 1 97.81 55 HIS B N 1
ATOM 1654 C CA . HIS B 1 55 ? 13.625 2.961 9.977 1 97.81 55 HIS B CA 1
ATOM 1655 C C . HIS B 1 55 ? 13.836 4.223 9.148 1 97.81 55 HIS B C 1
ATOM 1657 O O . HIS B 1 55 ? 13.734 4.188 7.918 1 97.81 55 HIS B O 1
ATOM 1663 N N . GLU B 1 56 ? 14.039 5.305 9.82 1 98.38 56 GLU B N 1
ATOM 1664 C CA . GLU B 1 56 ? 14.422 6.57 9.203 1 98.38 56 GLU B CA 1
ATOM 1665 C C . GLU B 1 56 ? 13.312 7.098 8.297 1 98.38 56 GLU B C 1
ATOM 1667 O O . GLU B 1 56 ? 13.594 7.672 7.238 1 98.38 56 GLU B O 1
ATOM 1672 N N . ILE B 1 57 ? 12.164 6.816 8.633 1 98.62 57 ILE B N 1
ATOM 1673 C CA . ILE B 1 57 ? 11 7.316 7.902 1 98.62 57 ILE B CA 1
ATOM 1674 C C . ILE B 1 57 ? 10.547 8.648 8.5 1 98.62 57 ILE B C 1
ATOM 1676 O O . ILE B 1 57 ? 10.133 9.547 7.77 1 98.62 57 ILE B O 1
ATOM 1680 N N . LEU B 1 58 ? 10.625 8.703 9.789 1 98.69 58 LEU B N 1
ATOM 1681 C CA . LEU B 1 58 ? 10.398 9.938 10.539 1 98.69 58 LEU B CA 1
ATOM 1682 C C . LEU B 1 58 ? 11.664 10.367 11.273 1 98.69 58 LEU B C 1
ATOM 1684 O O . LEU B 1 58 ? 12.531 9.539 11.562 1 98.69 58 LEU B O 1
ATOM 1688 N N . VAL B 1 59 ? 11.766 11.656 11.508 1 98.25 59 VAL B N 1
ATOM 1689 C CA . VAL B 1 59 ? 12.773 12.203 12.414 1 98.25 59 VAL B CA 1
ATOM 1690 C C . VAL B 1 59 ? 12.102 13.055 13.484 1 98.25 59 VAL B C 1
ATOM 1692 O O . VAL B 1 59 ? 11.094 13.719 13.219 1 98.25 59 VAL B O 1
ATOM 1695 N N . LYS B 1 60 ? 12.578 12.883 14.625 1 96.06 60 LYS B N 1
ATOM 1696 C CA . LYS B 1 60 ? 12.141 13.742 15.727 1 96.06 60 LYS B CA 1
ATOM 1697 C C . LYS B 1 60 ? 13.008 14.992 15.836 1 96.06 60 LYS B C 1
ATOM 1699 O O . LYS B 1 60 ? 14.234 14.898 15.859 1 96.06 60 LYS B O 1
ATOM 1704 N N . GLN B 1 61 ? 12.406 16.109 15.75 1 94.44 61 GLN B N 1
ATOM 1705 C CA . GLN B 1 61 ? 13.172 17.359 15.82 1 94.44 61 GLN B CA 1
ATOM 1706 C C . GLN B 1 61 ? 12.461 18.391 16.688 1 94.44 61 GLN B C 1
ATOM 1708 O O . GLN B 1 61 ? 11.25 18.312 16.875 1 94.44 61 GLN B O 1
ATOM 1713 N N . LYS B 1 62 ? 13.336 19.297 17.219 1 90.62 62 LYS B N 1
ATOM 1714 C CA . LYS B 1 62 ? 12.758 20.422 17.969 1 90.62 62 LYS B CA 1
ATOM 1715 C C . LYS B 1 62 ? 11.984 21.359 17.047 1 90.62 62 LYS B C 1
ATOM 1717 O O . LYS B 1 62 ? 12.414 21.625 15.922 1 90.62 62 LYS B O 1
ATOM 1722 N N . ALA B 1 63 ? 10.875 21.766 17.625 1 86.25 63 ALA B N 1
ATOM 1723 C CA . ALA B 1 63 ? 10.047 22.672 16.828 1 86.25 63 ALA B CA 1
ATOM 1724 C C . ALA B 1 63 ? 10.734 24.031 16.656 1 86.25 63 ALA B C 1
ATOM 1726 O O . ALA B 1 63 ? 11.609 24.391 17.438 1 86.25 63 ALA B O 1
ATOM 1727 N N . ALA B 1 64 ? 10.406 24.625 15.523 1 81.81 64 ALA B N 1
ATOM 1728 C CA . ALA B 1 64 ? 10.969 25.953 15.273 1 81.81 64 ALA B CA 1
ATOM 1729 C C . ALA B 1 64 ? 10.562 26.938 16.359 1 81.81 64 ALA B C 1
ATOM 1731 O O . ALA B 1 64 ? 11.352 27.797 16.75 1 81.81 64 ALA B O 1
ATOM 1732 N N . VAL B 1 65 ? 9.398 26.781 16.75 1 79.94 65 VAL B N 1
ATOM 1733 C CA . VAL B 1 65 ? 8.875 27.672 17.766 1 79.94 65 VAL B CA 1
ATOM 1734 C C . VAL B 1 65 ? 8.445 26.859 18.984 1 79.94 65 VAL B C 1
ATOM 1736 O O . VAL B 1 65 ? 7.652 25.922 18.859 1 79.94 65 VAL B O 1
ATOM 1739 N N . GLY B 1 66 ? 8.977 27.25 20.062 1 78.94 66 GLY B N 1
ATOM 1740 C CA . GLY B 1 66 ? 8.602 26.594 21.312 1 78.94 66 GLY B CA 1
ATOM 1741 C C . GLY B 1 66 ? 9.5 25.438 21.672 1 78.94 66 GLY B C 1
ATOM 1742 O O . GLY B 1 66 ? 10.508 25.188 21 1 78.94 66 GLY B O 1
ATOM 1743 N N . ALA B 1 67 ? 9.133 24.75 22.766 1 81.19 67 ALA B N 1
ATOM 1744 C CA . ALA B 1 67 ? 9.984 23.719 23.359 1 81.19 67 ALA B CA 1
ATOM 1745 C C . ALA B 1 67 ? 9.492 22.328 22.984 1 81.19 67 ALA B C 1
ATOM 1747 O O . ALA B 1 67 ? 10.016 21.328 23.469 1 81.19 67 ALA B O 1
ATOM 1748 N N . HIS B 1 68 ? 8.57 22.359 21.953 1 87.5 68 HIS B N 1
ATOM 1749 C CA . HIS B 1 68 ? 8 21.031 21.703 1 87.5 68 HIS B CA 1
ATOM 1750 C C . HIS B 1 68 ? 8.75 20.312 20.594 1 87.5 68 HIS B C 1
ATOM 1752 O O . HIS B 1 68 ? 9.406 20.953 19.766 1 87.5 68 HIS B O 1
ATOM 1758 N N . GLU B 1 69 ? 8.664 18.938 20.75 1 93.62 69 GLU B N 1
ATOM 1759 C CA . GLU B 1 69 ? 9.25 18.094 19.719 1 93.62 69 GLU B CA 1
ATOM 1760 C C . GLU B 1 69 ? 8.227 17.75 18.641 1 93.62 69 GLU B C 1
ATOM 1762 O O . GLU B 1 69 ? 7.035 17.609 18.922 1 93.62 69 GLU B O 1
ATOM 1767 N N . GLU B 1 70 ? 8.734 17.688 17.438 1 96.75 70 GLU B N 1
ATOM 1768 C CA . GLU B 1 70 ? 7.871 17.359 16.312 1 96.75 70 GLU B CA 1
ATOM 1769 C C . GLU B 1 70 ? 8.414 16.172 15.523 1 96.75 70 GLU B C 1
ATOM 1771 O O . GLU B 1 70 ? 9.625 15.938 15.492 1 96.75 70 GLU B O 1
ATOM 1776 N N . TYR B 1 71 ? 7.512 15.406 15.039 1 97.94 71 TYR B N 1
ATOM 1777 C CA . TYR B 1 71 ? 7.82 14.336 14.094 1 97.94 71 TYR B CA 1
ATOM 1778 C C . TYR B 1 71 ? 7.672 14.82 12.656 1 97.94 71 TYR B C 1
ATOM 1780 O O . TYR B 1 71 ? 6.613 15.32 12.273 1 97.94 71 TYR B O 1
ATOM 1788 N N . ARG B 1 72 ? 8.727 14.625 11.844 1 97.38 72 ARG B N 1
ATOM 1789 C CA . ARG B 1 72 ? 8.695 15.055 10.453 1 97.38 72 ARG B CA 1
ATOM 1790 C C . ARG B 1 72 ? 9.094 13.914 9.523 1 97.38 72 ARG B C 1
ATOM 1792 O O . ARG B 1 72 ? 9.992 13.133 9.844 1 97.38 72 ARG B O 1
ATOM 1799 N N . LEU B 1 73 ? 8.469 13.922 8.398 1 97.94 73 LEU B N 1
ATOM 1800 C CA . LEU B 1 73 ? 8.812 12.922 7.398 1 97.94 73 LEU B CA 1
ATOM 1801 C C . LEU B 1 73 ? 10.18 13.203 6.785 1 97.94 73 LEU B C 1
ATOM 1803 O O . LEU B 1 73 ? 10.492 14.352 6.465 1 97.94 73 LEU B O 1
ATOM 1807 N N . THR B 1 74 ? 10.977 12.172 6.645 1 98.12 74 THR B N 1
ATOM 1808 C CA . THR B 1 74 ? 12.172 12.25 5.816 1 98.12 74 THR B CA 1
ATOM 1809 C C . THR B 1 74 ? 11.828 12.055 4.344 1 98.12 74 THR B C 1
ATOM 1811 O O . THR B 1 74 ? 10.656 11.891 3.992 1 98.12 74 THR B O 1
ATOM 1814 N N . GLN B 1 75 ? 12.883 12.109 3.498 1 97.38 75 GLN B N 1
ATOM 1815 C CA . GLN B 1 75 ? 12.648 11.773 2.096 1 97.38 75 GLN B CA 1
ATOM 1816 C C . GLN B 1 75 ? 12.148 10.336 1.946 1 97.38 75 GLN B C 1
ATOM 1818 O O . GLN B 1 75 ? 11.242 10.07 1.153 1 97.38 75 GLN B O 1
ATOM 1823 N N . LYS B 1 76 ? 12.734 9.461 2.73 1 97.94 76 LYS B N 1
ATOM 1824 C CA . LYS B 1 76 ? 12.297 8.07 2.76 1 97.94 76 LYS B CA 1
ATOM 1825 C C . LYS B 1 76 ? 10.82 7.961 3.129 1 97.94 76 LYS B C 1
ATOM 1827 O O . LYS B 1 76 ? 10.094 7.133 2.572 1 97.94 76 LYS B O 1
ATOM 1832 N N . GLY B 1 77 ? 10.398 8.75 4.039 1 98.31 77 GLY B N 1
ATOM 1833 C CA . GLY B 1 77 ? 9 8.82 4.434 1 98.31 77 GLY B CA 1
ATOM 1834 C C . GLY B 1 77 ? 8.102 9.391 3.354 1 98.31 77 GLY B C 1
ATOM 1835 O O . GLY B 1 77 ? 7.02 8.852 3.092 1 98.31 77 GLY B O 1
ATOM 1836 N N . HIS B 1 78 ? 8.594 10.43 2.721 1 97.69 78 HIS B N 1
ATOM 1837 C CA . HIS B 1 78 ? 7.809 11.062 1.665 1 97.69 78 HIS B CA 1
ATOM 1838 C C . HIS B 1 78 ? 7.57 10.102 0.507 1 97.69 78 HIS B C 1
ATOM 1840 O O . HIS B 1 78 ? 6.52 10.148 -0.141 1 97.69 78 HIS B O 1
ATOM 1846 N N . ASP B 1 79 ? 8.5 9.227 0.312 1 97.62 79 ASP B N 1
ATOM 1847 C CA . ASP B 1 79 ? 8.438 8.312 -0.828 1 97.62 79 ASP B CA 1
ATOM 1848 C C . ASP B 1 79 ? 7.445 7.18 -0.574 1 97.62 79 ASP B C 1
ATOM 1850 O O . ASP B 1 79 ? 7.246 6.32 -1.434 1 97.62 79 ASP B O 1
ATOM 1854 N N . ILE B 1 80 ? 6.77 7.23 0.543 1 98.38 80 ILE B N 1
ATOM 1855 C CA . ILE B 1 80 ? 5.734 6.258 0.868 1 98.38 80 ILE B CA 1
ATOM 1856 C C . ILE B 1 80 ? 4.402 6.703 0.277 1 98.38 80 ILE B C 1
ATOM 1858 O O . ILE B 1 80 ? 3.457 5.914 0.19 1 98.38 80 ILE B O 1
ATOM 1862 N N . TYR B 1 81 ? 4.336 7.883 -0.188 1 98.38 81 TYR B N 1
ATOM 1863 C CA . TYR B 1 81 ? 3.08 8.492 -0.602 1 98.38 81 TYR B CA 1
ATOM 1864 C C . TYR B 1 81 ? 2.408 7.676 -1.697 1 98.38 81 TYR B C 1
ATOM 1866 O O . TYR B 1 81 ? 1.19 7.477 -1.673 1 98.38 81 TYR B O 1
ATOM 1874 N N . PRO B 1 82 ? 3.135 7.129 -2.697 1 98.38 82 PRO B N 1
ATOM 1875 C CA . PRO B 1 82 ? 2.482 6.316 -3.727 1 98.38 82 PRO B CA 1
ATOM 1876 C C . PRO B 1 82 ? 1.758 5.102 -3.15 1 98.38 82 PRO B C 1
ATOM 1878 O O . PRO B 1 82 ? 0.73 4.68 -3.688 1 98.38 82 PRO B O 1
ATOM 1881 N N . ILE B 1 83 ? 2.271 4.531 -2.084 1 98.5 83 ILE B N 1
ATOM 1882 C CA . ILE B 1 83 ? 1.63 3.387 -1.445 1 98.5 83 ILE B CA 1
ATOM 1883 C C . ILE B 1 83 ? 0.289 3.812 -0.853 1 98.5 83 ILE B C 1
ATOM 1885 O O . ILE B 1 83 ? -0.737 3.174 -1.101 1 98.5 83 ILE B O 1
ATOM 1889 N N . LEU B 1 84 ? 0.285 4.914 -0.117 1 98.19 84 LEU B N 1
ATOM 1890 C CA . LEU B 1 84 ? -0.947 5.414 0.485 1 98.19 84 LEU B CA 1
ATOM 1891 C C . LEU B 1 84 ? -1.963 5.785 -0.589 1 98.19 84 LEU B C 1
ATOM 1893 O O . LEU B 1 84 ? -3.158 5.52 -0.438 1 98.19 84 LEU B O 1
ATOM 1897 N N . MET B 1 85 ? -1.487 6.375 -1.679 1 97.75 85 MET B N 1
ATOM 1898 C CA . MET B 1 85 ? -2.383 6.773 -2.762 1 97.75 85 MET B CA 1
ATOM 1899 C C . MET B 1 85 ? -2.975 5.547 -3.453 1 97.75 85 MET B C 1
ATOM 1901 O O . MET B 1 85 ? -4.137 5.562 -3.859 1 97.75 85 MET B O 1
ATOM 1905 N N . ALA B 1 86 ? -2.189 4.52 -3.598 1 98.31 86 ALA B N 1
ATOM 1906 C CA . ALA B 1 86 ? -2.709 3.285 -4.184 1 98.31 86 ALA B CA 1
ATOM 1907 C C . ALA B 1 86 ? -3.791 2.672 -3.301 1 98.31 86 ALA B C 1
ATOM 1909 O O . ALA B 1 86 ? -4.809 2.191 -3.801 1 98.31 86 ALA B O 1
ATOM 1910 N N . ILE B 1 87 ? -3.553 2.689 -2.016 1 98.12 87 ILE B N 1
ATOM 1911 C CA . ILE B 1 87 ? -4.551 2.195 -1.072 1 98.12 87 ILE B CA 1
ATOM 1912 C C . ILE B 1 87 ? -5.82 3.041 -1.173 1 98.12 87 ILE B C 1
ATOM 1914 O O . ILE B 1 87 ? -6.926 2.504 -1.233 1 98.12 87 ILE B O 1
ATOM 1918 N N . ARG B 1 88 ? -5.637 4.352 -1.22 1 97 88 ARG B N 1
ATOM 1919 C CA . ARG B 1 88 ? -6.766 5.27 -1.359 1 97 88 ARG B CA 1
ATOM 1920 C C . ARG B 1 88 ? -7.57 4.957 -2.617 1 97 88 ARG B C 1
ATOM 1922 O O . ARG B 1 88 ? -8.797 4.891 -2.574 1 97 88 ARG B O 1
ATOM 1929 N N . ASP B 1 89 ? -6.895 4.766 -3.723 1 97.5 89 ASP B N 1
ATOM 1930 C CA . ASP B 1 89 ? -7.559 4.488 -4.992 1 97.5 89 ASP B CA 1
ATOM 1931 C C . ASP B 1 89 ? -8.398 3.217 -4.906 1 97.5 89 ASP B C 1
ATOM 1933 O O . ASP B 1 89 ? -9.547 3.193 -5.355 1 97.5 89 ASP B O 1
ATOM 1937 N N . TRP B 1 90 ? -7.855 2.189 -4.391 1 97.94 90 TRP B N 1
ATOM 1938 C CA . TRP B 1 90 ? -8.578 0.936 -4.219 1 97.94 90 TRP B CA 1
ATOM 1939 C C . TRP B 1 90 ? -9.781 1.125 -3.301 1 97.94 90 TRP B C 1
ATOM 1941 O O . TRP B 1 90 ? -10.875 0.638 -3.596 1 97.94 90 TRP B O 1
ATOM 1951 N N . GLY B 1 91 ? -9.594 1.858 -2.188 1 96.62 91 GLY B N 1
ATOM 1952 C CA . GLY B 1 91 ? -10.688 2.158 -1.277 1 96.62 91 GLY B CA 1
ATOM 1953 C C . GLY B 1 91 ? -11.805 2.955 -1.927 1 96.62 91 GLY B C 1
ATOM 1954 O O . GLY B 1 91 ? -12.984 2.703 -1.669 1 96.62 91 GLY B O 1
ATOM 1955 N N . ASP B 1 92 ? -11.406 3.924 -2.682 1 95.44 92 ASP B N 1
ATOM 1956 C CA . ASP B 1 92 ? -12.391 4.734 -3.393 1 95.44 92 ASP B CA 1
ATOM 1957 C C . ASP B 1 92 ? -13.234 3.873 -4.332 1 95.44 92 ASP B C 1
ATOM 1959 O O . ASP B 1 92 ? -14.445 4.086 -4.457 1 9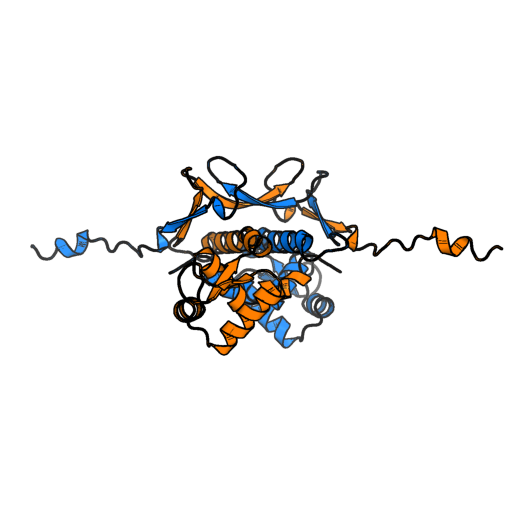5.44 92 ASP B O 1
ATOM 1963 N N . THR B 1 93 ? -12.656 2.934 -4.98 1 95.88 93 THR B N 1
ATOM 1964 C CA . THR B 1 93 ? -13.32 2.109 -5.984 1 95.88 93 THR B CA 1
ATOM 1965 C C . THR B 1 93 ? -14.211 1.063 -5.324 1 95.88 93 THR B C 1
ATOM 1967 O O . THR B 1 93 ? -15.328 0.82 -5.781 1 95.88 93 THR B O 1
ATOM 1970 N N . TYR B 1 94 ? -13.742 0.532 -4.195 1 96.62 94 TYR B N 1
ATOM 1971 C CA . TYR B 1 94 ? -14.398 -0.691 -3.752 1 96.62 94 TYR B CA 1
ATOM 1972 C C . TYR B 1 94 ? -15.023 -0.509 -2.371 1 96.62 94 TYR B C 1
ATOM 1974 O O . TYR B 1 94 ? -15.797 -1.35 -1.917 1 96.62 94 TYR B O 1
ATOM 1982 N N . MET B 1 95 ? -14.75 0.617 -1.709 1 94.12 95 MET B N 1
ATOM 1983 C CA . MET B 1 95 ? -15.242 0.737 -0.341 1 94.12 95 MET B CA 1
ATOM 1984 C C . MET B 1 95 ? -15.875 2.105 -0.109 1 94.12 95 MET B C 1
ATOM 1986 O O . MET B 1 95 ? -16.031 2.535 1.035 1 94.12 95 MET B O 1
ATOM 1990 N N . ALA B 1 96 ? -16.141 2.877 -1.095 1 91.75 96 ALA B N 1
ATOM 1991 C CA . ALA B 1 96 ? -16.781 4.184 -0.984 1 91.75 96 ALA B CA 1
ATOM 1992 C C . ALA B 1 96 ? -18.078 4.227 -1.77 1 91.75 96 ALA B C 1
ATOM 1994 O O . ALA B 1 96 ? -18.188 4.918 -2.783 1 91.75 96 ALA B O 1
ATOM 1995 N N . PRO B 1 97 ? -19.047 3.555 -1.275 1 88.19 97 PRO B N 1
ATOM 1996 C CA . PRO B 1 97 ? -20.312 3.48 -2.02 1 88.19 97 PRO B CA 1
ATOM 1997 C C . PRO B 1 97 ? -20.938 4.852 -2.25 1 88.19 97 PRO B C 1
ATOM 1999 O O . PRO B 1 97 ? -21.594 5.066 -3.27 1 88.19 97 PRO B O 1
ATOM 2002 N N . ASP B 1 98 ? -20.703 5.758 -1.366 1 88.06 98 ASP B N 1
ATOM 2003 C CA . ASP B 1 98 ? -21.297 7.094 -1.496 1 88.06 98 ASP B CA 1
ATOM 2004 C C . ASP B 1 98 ? -20.312 8.047 -2.186 1 88.06 98 ASP B C 1
ATOM 2006 O O . ASP B 1 98 ? -20.531 9.266 -2.197 1 88.06 98 ASP B O 1
ATOM 2010 N N . GLY B 1 99 ? -19.234 7.559 -2.709 1 89.69 99 GLY B N 1
ATOM 2011 C CA . GLY B 1 99 ? -18.203 8.367 -3.332 1 89.69 99 GLY B CA 1
ATOM 2012 C C . GLY B 1 99 ? -17.016 8.625 -2.42 1 89.69 99 GLY B C 1
ATOM 2013 O O . GLY B 1 99 ? -17.109 8.43 -1.206 1 89.69 99 GLY B O 1
ATOM 2014 N N . PRO B 1 100 ? -15.992 9.102 -3.09 1 91.06 100 PRO B N 1
ATOM 2015 C CA . PRO B 1 100 ? -14.805 9.398 -2.277 1 91.06 100 PRO B CA 1
ATOM 2016 C C . PRO B 1 100 ? -15.039 10.547 -1.297 1 91.06 100 PRO B C 1
ATOM 2018 O O . PRO B 1 100 ? -15.5 11.617 -1.695 1 91.06 100 PRO B O 1
ATOM 2021 N N . PRO B 1 101 ? -14.719 10.297 -0.079 1 90.06 101 PRO B N 1
ATOM 2022 C CA . PRO B 1 101 ? -14.875 11.375 0.897 1 90.06 101 PRO B CA 1
ATOM 2023 C C . PRO B 1 101 ? -13.859 12.5 0.713 1 90.06 101 PRO B C 1
ATOM 2025 O O . PRO B 1 101 ? -14.141 13.656 1.041 1 90.06 101 PRO B O 1
ATOM 2028 N N . VAL B 1 102 ? -12.734 12.148 0.297 1 92.62 102 VAL B N 1
ATOM 2029 C CA . VAL B 1 102 ? -11.664 13.109 0.038 1 92.62 102 VAL B CA 1
ATOM 2030 C C . VAL B 1 102 ? -11.133 12.914 -1.379 1 92.62 102 VAL B C 1
ATOM 2032 O O . VAL B 1 102 ? -10.93 11.781 -1.826 1 92.62 102 VAL B O 1
ATOM 2035 N N . ARG B 1 103 ? -10.945 14.008 -2.01 1 93.25 103 ARG B N 1
ATOM 2036 C CA . ARG B 1 103 ? -10.273 14.016 -3.311 1 93.25 103 ARG B CA 1
ATOM 2037 C C . ARG B 1 103 ? -8.852 14.539 -3.189 1 93.25 103 ARG B C 1
ATOM 2039 O O . ARG B 1 103 ? -8.594 15.516 -2.479 1 93.25 103 ARG B O 1
ATOM 2046 N N . TYR B 1 104 ? -7.969 13.875 -3.854 1 95.38 104 TYR B N 1
ATOM 2047 C CA . TYR B 1 104 ? -6.578 14.312 -3.863 1 95.38 104 TYR B CA 1
ATOM 2048 C C . TYR B 1 104 ? -6.234 15.008 -5.176 1 95.38 104 TYR B C 1
ATOM 2050 O O . TYR B 1 104 ? -5.922 14.344 -6.168 1 95.38 104 TYR B O 1
ATOM 2058 N N . ALA B 1 105 ? -6.223 16.281 -5.082 1 96.75 105 ALA B N 1
ATOM 2059 C CA . ALA B 1 105 ? -6.137 17.125 -6.27 1 96.75 105 ALA B CA 1
ATOM 2060 C C . ALA B 1 105 ? -4.688 17.484 -6.582 1 96.75 105 ALA B C 1
ATOM 2062 O O . ALA B 1 105 ? -3.883 17.688 -5.668 1 96.75 105 ALA B O 1
ATOM 2063 N N . HIS B 1 106 ? -4.371 17.469 -7.91 1 97.81 106 HIS B N 1
ATOM 2064 C CA . HIS B 1 106 ? -3.107 18.047 -8.344 1 97.81 106 HIS B CA 1
ATOM 2065 C C . HIS B 1 106 ? -3.096 19.562 -8.141 1 97.81 106 HIS B C 1
ATOM 2067 O O . HIS B 1 106 ? -3.971 20.266 -8.648 1 97.81 106 HIS B O 1
ATOM 2073 N N . ARG B 1 107 ? -2.074 19.938 -7.52 1 94.88 107 ARG B N 1
ATOM 2074 C CA . ARG B 1 107 ? -1.982 21.391 -7.297 1 94.88 107 ARG B CA 1
ATOM 2075 C C . ARG B 1 107 ? -1.878 22.141 -8.617 1 94.88 107 ARG B C 1
ATOM 2077 O O . ARG B 1 107 ? -1.171 21.703 -9.531 1 94.88 107 ARG B O 1
ATOM 2084 N N . ASP B 1 108 ? -2.631 23.281 -8.797 1 87.75 108 ASP B N 1
ATOM 2085 C CA . ASP B 1 108 ? -2.621 24.188 -9.938 1 87.75 108 ASP B CA 1
ATOM 2086 C C . ASP B 1 108 ? -3.152 23.5 -11.195 1 87.75 108 ASP B C 1
ATOM 2088 O O . ASP B 1 108 ? -2.754 23.844 -12.312 1 87.75 108 ASP B O 1
ATOM 2092 N N . CYS B 1 109 ? -3.775 22.438 -11.141 1 94.25 109 CYS B N 1
ATOM 2093 C CA . CYS B 1 109 ? -4.465 21.688 -12.18 1 94.25 109 CYS B CA 1
ATOM 2094 C C . CYS B 1 109 ? -5.832 21.203 -11.688 1 94.25 109 CYS B C 1
ATOM 2096 O O . CYS B 1 109 ? -6.09 21.188 -10.484 1 94.25 109 CYS B O 1
ATOM 2098 N N . THR B 1 110 ? -6.766 20.984 -12.555 1 94.06 110 THR B N 1
ATOM 2099 C CA . THR B 1 110 ? -8.102 20.547 -12.156 1 94.06 110 THR B CA 1
ATOM 2100 C C . THR B 1 110 ? -8.164 19.031 -11.984 1 94.06 110 THR B C 1
ATOM 2102 O O . THR B 1 110 ? -9.211 18.484 -11.664 1 94.06 110 THR B O 1
ATOM 2105 N N . GLY B 1 111 ? -7.039 18.453 -12.156 1 96.75 111 GLY B N 1
ATOM 2106 C CA . GLY B 1 111 ? -7.035 17 -12.172 1 96.75 111 GLY B CA 1
ATOM 2107 C C . GLY B 1 111 ? -6.852 16.391 -10.797 1 96.75 111 GLY B C 1
ATOM 2108 O O . GLY B 1 111 ? -6.543 17.094 -9.836 1 96.75 111 GLY B O 1
ATOM 2109 N N . GLU B 1 112 ? -7.176 15.094 -10.719 1 96.81 112 GLU B N 1
ATOM 2110 C CA . GLU B 1 112 ? -6.953 14.273 -9.531 1 96.81 112 GLU B CA 1
ATOM 2111 C C . GLU B 1 112 ? -5.734 13.375 -9.711 1 96.81 112 GLU B C 1
ATOM 2113 O O . GLU B 1 112 ? -5.426 12.945 -10.828 1 96.81 112 GLU B O 1
ATOM 2118 N N . VAL B 1 113 ? -5.133 13.094 -8.633 1 97.38 113 VAL B N 1
ATOM 2119 C CA . VAL B 1 113 ? -3.908 12.305 -8.664 1 97.38 113 VAL B CA 1
ATOM 2120 C C . VAL B 1 113 ? -4.227 10.844 -8.344 1 97.38 113 VAL B C 1
ATOM 2122 O O . VAL B 1 113 ? -4.973 10.555 -7.406 1 97.38 113 VAL B O 1
ATOM 2125 N N . HIS B 1 114 ? -3.627 9.969 -9.156 1 97.69 114 HIS B N 1
ATOM 2126 C CA . HIS B 1 114 ? -3.846 8.539 -8.977 1 97.69 114 HIS B CA 1
ATOM 2127 C C . HIS B 1 114 ? -2.537 7.766 -9.078 1 97.69 114 HIS B C 1
ATOM 2129 O O . HIS B 1 114 ? -1.603 8.203 -9.758 1 97.69 114 HIS B O 1
ATOM 2135 N N . ALA B 1 115 ? -2.51 6.688 -8.32 1 97.81 115 ALA B N 1
ATOM 2136 C CA . ALA B 1 115 ? -1.426 5.727 -8.5 1 97.81 115 ALA B CA 1
ATOM 2137 C C . ALA B 1 115 ? -1.689 4.824 -9.703 1 97.81 115 ALA B C 1
ATOM 2139 O O . ALA B 1 115 ? -2.756 4.215 -9.805 1 97.81 115 ALA B O 1
ATOM 2140 N N . LYS B 1 116 ? -0.754 4.773 -10.539 1 96.88 116 LYS B N 1
ATOM 2141 C CA . LYS B 1 116 ? -0.869 3.939 -11.727 1 96.88 116 LYS B CA 1
ATOM 2142 C C . LYS B 1 116 ? 0.403 3.125 -11.953 1 96.88 116 LYS B C 1
ATOM 2144 O O . LYS B 1 116 ? 1.479 3.504 -11.484 1 96.88 116 LYS B O 1
ATOM 2149 N N . LEU B 1 117 ? 0.211 1.996 -12.648 1 97.38 117 LEU B N 1
ATOM 2150 C CA . LEU B 1 117 ? 1.364 1.221 -13.094 1 97.38 117 LEU B CA 1
ATOM 2151 C C . LEU B 1 117 ? 1.771 1.612 -14.508 1 97.38 117 LEU B C 1
ATOM 2153 O O . LEU B 1 117 ? 0.927 1.674 -15.406 1 97.38 117 LEU B O 1
ATOM 2157 N N . GLU B 1 118 ? 3.02 1.855 -14.602 1 96.62 118 GLU B N 1
ATOM 2158 C CA . GLU B 1 118 ? 3.523 2.297 -15.898 1 96.62 118 GLU B CA 1
ATOM 2159 C C . GLU B 1 118 ? 4.855 1.631 -16.234 1 96.62 118 GLU B C 1
ATOM 2161 O O . GLU B 1 118 ? 5.68 1.402 -15.344 1 96.62 118 GLU B O 1
ATOM 2166 N N . CYS B 1 119 ? 5.035 1.325 -17.5 1 97.56 119 CYS B N 1
ATOM 2167 C CA . CYS B 1 119 ? 6.328 0.838 -17.984 1 97.56 119 CYS B CA 1
ATOM 2168 C C . CYS B 1 119 ? 7.32 1.985 -18.125 1 97.56 119 CYS B C 1
ATOM 2170 O O . CYS B 1 119 ? 6.98 3.035 -18.672 1 97.56 119 CYS B O 1
ATOM 2172 N N . ASP B 1 120 ? 8.484 1.811 -17.719 1 95.75 120 ASP B N 1
ATOM 2173 C CA . ASP B 1 120 ? 9.445 2.908 -17.719 1 95.75 120 ASP B CA 1
ATOM 2174 C C . ASP B 1 120 ? 10.125 3.047 -19.078 1 95.75 120 ASP B C 1
ATOM 2176 O O . ASP B 1 120 ? 10.938 3.953 -19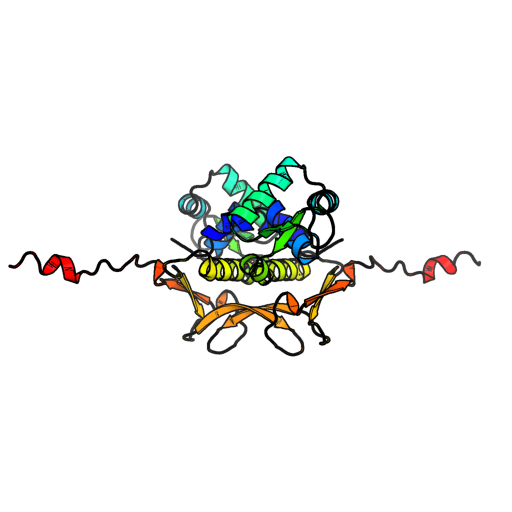.281 1 95.75 120 ASP B O 1
ATOM 2180 N N . VAL B 1 121 ? 9.805 2.219 -20.016 1 96.44 121 VAL B N 1
ATOM 2181 C CA . VAL B 1 121 ? 10.391 2.295 -21.344 1 96.44 121 VAL B CA 1
ATOM 2182 C C . VAL B 1 121 ? 9.336 2.752 -22.359 1 96.44 121 VAL B C 1
ATOM 2184 O O . VAL B 1 121 ? 9.523 3.754 -23.047 1 96.44 121 VAL B O 1
ATOM 2187 N N . CYS B 1 122 ? 8.227 2.16 -22.422 1 95.94 122 CYS B N 1
ATOM 2188 C CA . CYS B 1 122 ? 7.246 2.504 -23.453 1 95.94 122 CYS B CA 1
ATOM 2189 C C . CYS B 1 122 ? 6.215 3.486 -22.906 1 95.94 122 CYS B C 1
ATOM 2191 O O . CYS B 1 122 ? 5.453 4.074 -23.688 1 95.94 122 CYS B O 1
ATOM 2193 N N . GLY B 1 123 ? 6.055 3.619 -21.641 1 93.12 123 GLY B N 1
ATOM 2194 C CA . GLY B 1 123 ? 5.191 4.621 -21.031 1 93.12 123 GLY B CA 1
ATOM 2195 C C . GLY B 1 123 ? 3.744 4.18 -20.922 1 93.12 123 GLY B C 1
ATOM 2196 O O . GLY B 1 123 ? 2.904 4.902 -20.391 1 93.12 123 GLY B O 1
ATOM 2197 N N . SER B 1 124 ? 3.449 3.002 -21.25 1 93.38 124 SER B N 1
ATOM 2198 C CA . SER B 1 124 ? 2.068 2.533 -21.25 1 93.38 124 SER B CA 1
ATOM 2199 C C . SER B 1 124 ? 1.587 2.238 -19.828 1 93.38 124 SER B C 1
ATOM 2201 O O . SER B 1 124 ? 2.375 1.836 -18.984 1 93.38 124 SER B O 1
ATOM 2203 N N . ALA B 1 125 ? 0.248 2.529 -19.625 1 93.56 125 ALA B N 1
ATOM 2204 C CA . ALA B 1 125 ? -0.417 1.999 -18.438 1 93.56 125 ALA B CA 1
ATOM 2205 C C . ALA B 1 125 ? -0.547 0.481 -18.516 1 93.56 125 ALA B C 1
ATOM 2207 O O . ALA B 1 125 ? -0.919 -0.065 -19.547 1 93.56 125 ALA B O 1
ATOM 2208 N N . VAL B 1 126 ? -0.172 -0.206 -17.391 1 95.25 126 VAL B N 1
ATOM 2209 C CA . VAL B 1 126 ? -0.187 -1.665 -17.422 1 95.25 126 VAL B CA 1
ATOM 2210 C C . VAL B 1 126 ? -0.958 -2.201 -16.219 1 95.25 126 VAL B C 1
ATOM 2212 O O . VAL B 1 126 ? -1.24 -1.46 -15.273 1 95.25 126 VAL B O 1
ATOM 2215 N N . THR B 1 127 ? -1.398 -3.41 -16.328 1 95.12 127 THR B N 1
ATOM 2216 C CA . THR B 1 127 ? -2.035 -4.141 -15.242 1 95.12 127 THR B CA 1
ATOM 2217 C C . THR B 1 127 ? -1.203 -5.355 -14.844 1 95.12 127 THR B C 1
ATOM 2219 O O . THR B 1 127 ? -0.162 -5.625 -15.445 1 95.12 127 THR B O 1
ATOM 2222 N N . ALA B 1 128 ? -1.65 -6.043 -13.812 1 95.19 128 ALA B N 1
ATOM 2223 C CA . ALA B 1 128 ? -0.955 -7.238 -13.344 1 95.19 128 ALA B CA 1
ATOM 2224 C C . ALA B 1 128 ? -0.766 -8.242 -14.477 1 95.19 128 ALA B C 1
ATOM 2226 O O . ALA B 1 128 ? 0.242 -8.953 -14.523 1 95.19 128 ALA B O 1
ATOM 2227 N N . ARG B 1 129 ? -1.666 -8.281 -15.43 1 93.62 129 ARG B N 1
ATOM 2228 C CA . ARG B 1 129 ? -1.644 -9.258 -16.516 1 93.62 129 ARG B CA 1
ATOM 2229 C C . ARG B 1 129 ? -0.507 -8.969 -17.484 1 93.62 129 ARG B C 1
ATOM 2231 O O . ARG B 1 129 ? -0.13 -9.836 -18.281 1 93.62 129 ARG B O 1
ATOM 2238 N N . ASP B 1 130 ? 0.034 -7.801 -17.375 1 95.69 130 ASP B N 1
ATOM 2239 C CA . ASP B 1 130 ? 1.065 -7.359 -18.312 1 95.69 130 ASP B CA 1
ATOM 2240 C C . ASP B 1 130 ? 2.455 -7.473 -17.688 1 95.69 130 ASP B C 1
ATOM 2242 O O . ASP B 1 130 ? 3.447 -7.059 -18.297 1 95.69 130 ASP B O 1
ATOM 2246 N N . VAL B 1 131 ? 2.541 -8.023 -16.531 1 96.31 131 VAL B N 1
ATOM 2247 C CA . VAL B 1 131 ? 3.789 -7.965 -15.781 1 96.31 131 VAL B CA 1
ATOM 2248 C C . VAL B 1 131 ? 4.324 -9.375 -15.547 1 96.31 131 VAL B C 1
ATOM 2250 O O . VAL B 1 131 ? 3.564 -10.281 -15.211 1 96.31 131 VAL B O 1
ATOM 2253 N N . THR B 1 132 ? 5.637 -9.602 -15.719 1 94.25 132 THR B N 1
ATOM 2254 C CA . THR B 1 132 ? 6.312 -10.859 -15.445 1 94.25 132 THR B CA 1
ATOM 2255 C C . THR B 1 132 ? 7.469 -10.656 -14.477 1 94.25 132 THR B C 1
ATOM 2257 O O . THR B 1 132 ? 8.398 -9.891 -14.75 1 94.25 132 THR B O 1
ATOM 2260 N N . PRO B 1 133 ? 7.391 -11.328 -13.359 1 92.38 133 PRO B N 1
ATOM 2261 C CA . PRO B 1 133 ? 8.555 -11.266 -12.477 1 92.38 133 PRO B CA 1
ATOM 2262 C C . PRO B 1 133 ? 9.773 -11.984 -13.047 1 92.38 133 PRO B C 1
ATOM 2264 O O . PRO B 1 133 ? 9.641 -13.055 -13.648 1 92.38 133 PRO B O 1
ATOM 2267 N N . GLU B 1 134 ? 10.93 -11.414 -12.953 1 91.44 134 GLU B N 1
ATOM 2268 C CA . GLU B 1 134 ? 12.203 -11.969 -13.398 1 91.44 134 GLU B CA 1
ATOM 2269 C C . GLU B 1 134 ? 13.281 -11.82 -12.328 1 91.44 134 GLU B C 1
ATOM 2271 O O . GLU B 1 134 ? 13.242 -10.883 -11.531 1 91.44 134 GLU B O 1
ATOM 2276 N N . PRO B 1 135 ? 14.148 -12.805 -12.32 1 88.06 135 PRO B N 1
ATOM 2277 C CA . PRO B 1 135 ? 15.242 -12.664 -11.352 1 88.06 135 PRO B CA 1
ATOM 2278 C C . PRO B 1 135 ? 16.031 -11.359 -11.531 1 88.06 135 PRO B C 1
ATOM 2280 O O . PRO B 1 135 ? 16.25 -10.93 -12.656 1 88.06 135 PRO B O 1
ATOM 2283 N N . GLY B 1 136 ? 16.328 -10.758 -10.422 1 87.12 136 GLY B N 1
ATOM 2284 C CA . GLY B 1 136 ? 17.141 -9.547 -10.422 1 87.12 136 GLY B CA 1
ATOM 2285 C C . GLY B 1 136 ? 18.531 -9.766 -9.883 1 87.12 136 GLY B C 1
ATOM 2286 O O . GLY B 1 136 ? 18.906 -10.891 -9.531 1 87.12 136 GLY B O 1
ATOM 2287 N N . PRO B 1 137 ? 19.312 -8.805 -9.961 1 82.75 137 PRO B N 1
ATOM 2288 C CA . PRO B 1 137 ? 20.719 -8.922 -9.555 1 82.75 137 PRO B CA 1
ATOM 2289 C C . PRO B 1 137 ? 20.875 -9.305 -8.086 1 82.75 137 PRO B C 1
ATOM 2291 O O . PRO B 1 137 ? 21.891 -9.883 -7.695 1 82.75 137 PRO B O 1
ATOM 2294 N N . GLY B 1 138 ? 19.875 -8.898 -7.309 1 79.56 138 GLY B N 1
ATOM 2295 C CA . GLY B 1 138 ? 19.969 -9.18 -5.887 1 79.56 138 GLY B CA 1
ATOM 2296 C C . GLY B 1 138 ? 19.734 -10.648 -5.555 1 79.56 138 GLY B C 1
ATOM 2297 O O . GLY B 1 138 ? 19.938 -11.07 -4.418 1 79.56 138 GLY B O 1
ATOM 2298 N N . LEU B 1 139 ? 19.125 -11.359 -6.484 1 72.94 139 LEU B N 1
ATOM 2299 C CA . LEU B 1 139 ? 18.953 -12.789 -6.266 1 72.94 139 LEU B CA 1
ATOM 2300 C C . LEU B 1 139 ? 20.281 -13.523 -6.348 1 72.94 139 LEU B C 1
ATOM 2302 O O . LEU B 1 139 ? 20.484 -14.539 -5.688 1 72.94 139 LEU B O 1
ATOM 2306 N N . LEU B 1 140 ? 21.156 -13.164 -7.402 1 59.69 140 LEU B N 1
ATOM 2307 C CA . LEU B 1 140 ? 22.422 -13.867 -7.645 1 59.69 140 LEU B CA 1
ATOM 2308 C C . LEU B 1 140 ? 23.422 -13.57 -6.547 1 59.69 140 LEU B C 1
ATOM 2310 O O . LEU B 1 140 ? 24.438 -14.266 -6.422 1 59.69 140 LEU B O 1
ATOM 2314 N N . GLY B 1 141 ? 23.109 -13.297 -5.371 1 53.34 141 GLY B N 1
ATOM 2315 C CA . GLY B 1 141 ? 24.141 -13 -4.402 1 53.34 141 GLY B CA 1
ATOM 2316 C C . GLY B 1 141 ? 25.422 -12.461 -5.035 1 53.34 141 GLY B C 1
ATOM 2317 O O . GLY B 1 141 ? 25.531 -12.43 -6.262 1 53.34 141 GLY B O 1
ATOM 2318 N N . PRO B 1 142 ? 26.359 -11.766 -4.336 1 46.25 142 PRO B N 1
ATOM 2319 C CA . PRO B 1 142 ? 27.641 -11.414 -4.949 1 46.25 142 PRO B CA 1
ATOM 2320 C C . PRO B 1 142 ? 28.203 -12.539 -5.816 1 46.25 142 PRO B C 1
ATOM 2322 O O . PRO B 1 142 ? 28.047 -13.719 -5.484 1 46.25 142 PRO B O 1
ATOM 2325 N N . GLU B 1 143 ? 28.062 -12.547 -7.059 1 40.91 143 GLU B N 1
ATOM 2326 C CA . GLU B 1 143 ? 28.891 -13.469 -7.844 1 40.91 143 GLU B CA 1
ATOM 2327 C C . GLU B 1 143 ? 30.188 -13.797 -7.121 1 40.91 143 GLU B C 1
ATOM 2329 O O . GLU B 1 143 ? 30.953 -12.898 -6.773 1 40.91 143 GLU B O 1
ATOM 2334 N N . LEU B 1 144 ? 30.203 -14.703 -6.277 1 38.44 144 LEU B N 1
ATOM 2335 C CA . LEU B 1 144 ? 31.547 -15.172 -5.973 1 38.44 144 LEU B CA 1
ATOM 2336 C C . LEU B 1 144 ? 32.406 -15.211 -7.227 1 38.44 144 LEU B C 1
ATOM 2338 O O . LEU B 1 144 ? 31.984 -15.742 -8.258 1 38.44 144 LEU B O 1
ATOM 2342 N N . ASP B 1 145 ? 33.156 -14.219 -7.527 1 35.75 145 ASP B N 1
ATOM 2343 C CA . ASP B 1 145 ? 34.188 -14.25 -8.539 1 35.75 145 ASP B CA 1
ATOM 2344 C C . ASP B 1 145 ? 34.75 -15.664 -8.711 1 35.75 145 ASP B C 1
ATOM 2346 O O . ASP B 1 145 ? 35.406 -16.188 -7.809 1 35.75 145 ASP B O 1
ATOM 2350 N N . ALA B 1 146 ? 34.156 -16.531 -9.328 1 37.41 146 ALA B N 1
ATOM 2351 C CA . ALA B 1 146 ? 34.625 -17.859 -9.695 1 37.41 146 ALA B CA 1
ATOM 2352 C C . ALA B 1 146 ? 36.125 -17.844 -9.984 1 37.41 146 ALA B C 1
ATOM 2354 O O . ALA B 1 146 ? 36.75 -18.891 -10.156 1 37.41 146 ALA B O 1
ATOM 2355 N N . ASP B 1 147 ? 36.594 -16.672 -10.445 1 35.62 147 ASP B N 1
ATOM 2356 C CA . ASP B 1 147 ? 38 -16.672 -10.883 1 35.62 147 ASP B CA 1
ATOM 2357 C C . ASP B 1 147 ? 38.938 -16.922 -9.719 1 35.62 147 ASP B C 1
ATOM 2359 O O . ASP B 1 147 ? 40.125 -17.281 -9.922 1 35.62 147 ASP B O 1
ATOM 2363 N N . GLN B 1 148 ? 38.531 -16.484 -8.508 1 34.56 148 GLN B N 1
ATOM 2364 C CA . GLN B 1 148 ? 39.656 -16.484 -7.59 1 34.56 148 GLN B CA 1
ATOM 2365 C C . GLN B 1 148 ? 39.969 -17.906 -7.113 1 34.56 148 GLN B C 1
ATOM 2367 O O . GLN B 1 148 ? 41 -18.125 -6.465 1 34.56 148 GLN B O 1
ATOM 2372 N N . SER B 1 149 ? 38.969 -18.812 -7.137 1 34.28 149 SER B N 1
ATOM 2373 C CA . SER B 1 149 ? 39.438 -20.047 -6.508 1 34.28 149 SER B CA 1
ATOM 2374 C C . SER B 1 149 ? 40.25 -20.875 -7.477 1 34.28 149 SER B C 1
ATOM 2376 O O . SER B 1 149 ? 40.844 -21.906 -7.098 1 34.28 149 SER B O 1
ATOM 2378 N N . VAL B 1 150 ? 40.031 -20.641 -8.797 1 32.62 150 VAL B N 1
ATOM 2379 C CA . VAL B 1 150 ? 40.719 -21.625 -9.633 1 32.62 150 VAL B CA 1
ATOM 2380 C C . VAL B 1 150 ? 42.219 -21.422 -9.5 1 32.62 150 VAL B C 1
ATOM 2382 O O . VAL B 1 150 ? 43 -22.266 -9.953 1 32.62 150 VAL B O 1
ATOM 2385 N N . ASN B 1 151 ? 42.562 -20.125 -9.414 1 32.5 151 ASN B N 1
ATOM 2386 C CA . ASN B 1 151 ? 43.969 -19.984 -9.719 1 32.5 151 ASN B CA 1
ATOM 2387 C C . ASN B 1 151 ? 44.844 -20.531 -8.594 1 32.5 151 ASN B C 1
ATOM 2389 O O . ASN B 1 151 ? 46.062 -20.484 -8.68 1 32.5 151 ASN B O 1
ATOM 2393 N N . GLN B 1 152 ? 44.25 -20.453 -7.305 1 31.11 152 GLN B N 1
ATOM 2394 C CA . GLN B 1 152 ? 45.312 -20.641 -6.332 1 31.11 152 GLN B CA 1
ATOM 2395 C C . GLN B 1 152 ? 45.75 -22.109 -6.273 1 31.11 152 GLN B C 1
ATOM 2397 O O . GLN B 1 152 ? 46.625 -22.469 -5.484 1 31.11 152 GLN B O 1
ATOM 2402 N N . VAL B 1 153 ? 44.906 -22.969 -6.809 1 27.88 153 VAL B N 1
ATOM 2403 C CA . VAL B 1 153 ? 45.375 -24.328 -6.496 1 27.88 153 VAL B CA 1
ATOM 2404 C C . VAL B 1 153 ? 46.594 -24.656 -7.328 1 27.88 153 VAL B C 1
ATOM 2406 O O . VAL B 1 153 ? 47.219 -25.703 -7.152 1 27.88 153 VAL B O 1
ATOM 2409 N N . ALA B 1 154 ? 46.625 -24 -8.523 1 29.48 154 ALA B N 1
ATOM 2410 C CA . ALA B 1 154 ? 47.594 -24.641 -9.398 1 29.48 154 ALA B CA 1
ATOM 2411 C C . ALA B 1 154 ? 49.031 -24.281 -8.992 1 29.48 154 ALA B C 1
ATOM 2413 O O . ALA B 1 154 ? 50 -24.906 -9.453 1 29.48 154 ALA B O 1
ATOM 2414 N N . THR B 1 155 ? 49.219 -23.281 -8.203 1 25.88 155 THR B N 1
ATOM 2415 C CA . THR B 1 155 ? 50.656 -23.141 -7.992 1 25.88 155 THR B CA 1
ATOM 2416 C C . THR B 1 155 ? 51.156 -24.047 -6.859 1 25.88 155 THR B C 1
ATOM 2418 O O . THR B 1 155 ? 50.5 -24.125 -5.812 1 25.88 155 THR B O 1
#

Secondary structure (DSSP, 8-state):
---TTTTTHHHHTBHHHHHHHHHHHTT--SHHHHHHHHT--HHHHHHHHHHHHHTTSEEEEE-SSSS-EEEEE-HHHHTTHHHHHHHHHHHHHHS-TT--SEEEEETTSSPBEEEEEEETTT--B--GGGEEEEE-TTTS-S---THHHHSTTT-/---TTTTTHHHHTBHHHHHHHHHHHTT--SHHHHHHHHT--HHHHHHHHHHHHHTTSEEEEE-SSSS-EEEEE-HHHHTTHHHHHHHHHHHHHHS-TT--SEEEEETTSSPBEEEEEEETTT--B--GGGEEEEE-TTTS-S---THHHHSTTT-